Protein AF-A0AAJ0AWH4-F1 (afdb_monomer)

Solvent-accessible surface area (backbone atoms only — not comparable to full-atom values): 20698 Å² total; per-residue (Å²): 76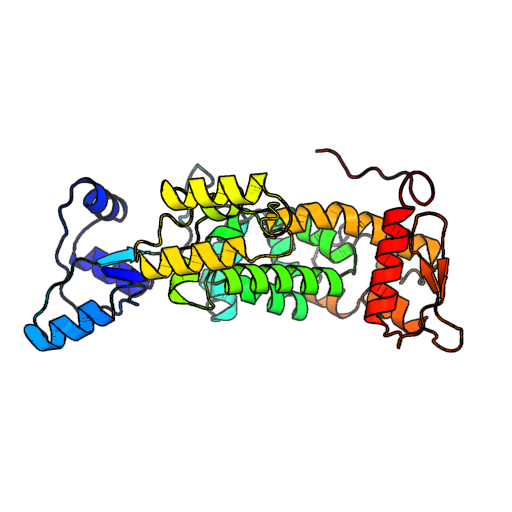,38,23,44,36,53,51,68,51,48,48,53,49,28,62,73,64,71,45,53,75,67,58,58,57,45,28,75,78,71,72,55,79,84,86,80,87,78,97,65,76,60,50,65,54,43,56,61,70,56,54,54,53,39,38,74,74,52,43,96,75,68,84,76,69,62,52,76,48,77,66,80,76,63,72,78,83,86,62,96,54,87,87,62,46,64,16,50,37,50,48,50,18,50,56,25,45,78,69,70,37,52,71,54,13,50,54,29,43,65,76,44,54,77,70,38,39,54,23,50,51,37,47,71,43,36,60,72,51,38,55,33,53,54,68,45,62,58,35,53,20,44,30,67,38,38,64,52,78,49,44,58,60,58,58,71,50,26,49,58,71,60,52,32,51,50,40,46,48,34,41,52,53,55,36,49,30,50,68,68,42,71,64,51,31,62,44,37,42,46,66,35,43,66,74,43,41,78,35,29,31,54,78,32,71,67,45,36,50,51,51,53,51,32,51,71,74,42,68,39,50,65,68,58,78,52,66,67,61,46,53,49,32,53,53,38,49,51,64,34,74,50,64,36,66,41,51,41,54,49,57,61,50,45,56,56,50,46,52,24,41,51,38,47,49,66,73,67,62,54,70,81,48,85,70,72,80,49,71,92,79,79,80,66,97,64,77,70,59,55,28,69,63,49,78,74,54,77,39,52,63,55,57,51,53,76,68,64,77,78,91,58,87,50,68,41,75,80,51,93,85,44,71,45,79,52,91,71,86,87,45,70,70,59,55,53,51,48,53,42,52,54,34,62,64,43,31,71,78,79,62,32,88,72,68,78,82,77,129

Mean predicted aligned error: 11.71 Å

InterPro domains:
  IPR022198 Protein of unknown function DUF3723 [PF12520] (22-358)

Radius of gyration: 24.42 Å; Cα contacts (8 Å, |Δi|>4): 400; chains: 1; bounding box: 67×51×71 Å

Sequence (359 aa):
IRGIIDGPNYQSIRDHLNLSTDQLKQTLFQLEYPQAYGQYTVHCTDGRHRVEAAKHLYGNQATWTVRLHFFPHEPKEHATETLYSDGEICRNAIIHFTQRRYTLSRGWERVLSNSKQKCLAALLGHTEIMDAVSLLLPFAGLWPGLQLGNWLKHLATRCDELIIMYWHHIHKIWNTILGGREDLKQLLDVTTVRKLQCRAPGASKADRTEIKRSMLDGSLFRHVTSPSDREMIRRNVLEVTTIIPSIESFHNNMIYISIGAKILKTHLSLGKTQLDTEPPYKNNKNPLFFADVNIRRGTLFKDCLACFNNHQRPIFQVTETEFQPYEGRVSPPLAYLELFVAALRNFYPTLSSDSPLRD

Structure (mmCIF, N/CA/C/O backbone):
data_AF-A0AAJ0AWH4-F1
#
_entry.id   AF-A0AAJ0AWH4-F1
#
loop_
_atom_site.group_PDB
_atom_site.id
_atom_site.type_symbol
_atom_site.label_atom_id
_atom_site.label_alt_id
_atom_site.label_comp_id
_atom_site.label_asym_id
_atom_site.label_entity_id
_atom_site.label_seq_id
_atom_site.pdbx_PDB_ins_code
_atom_site.Cartn_x
_atom_site.Cartn_y
_atom_site.Cartn_z
_atom_site.occupancy
_ato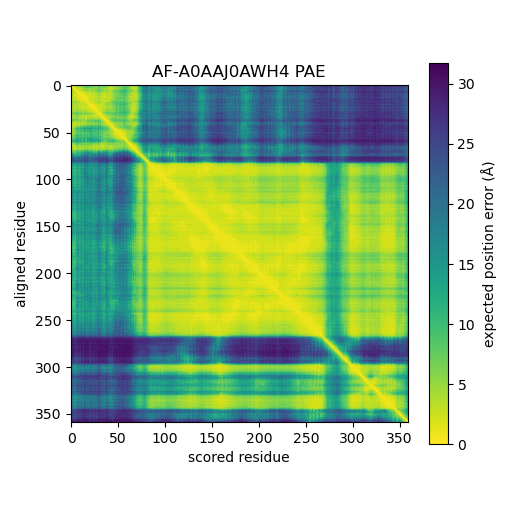m_site.B_iso_or_equiv
_atom_site.auth_seq_id
_atom_site.auth_comp_id
_atom_site.auth_asym_id
_atom_site.auth_atom_id
_atom_site.pdbx_PDB_model_num
ATOM 1 N N . ILE A 1 1 ? -22.825 0.427 20.210 1.00 66.88 1 ILE A N 1
ATOM 2 C CA . ILE A 1 1 ? -22.629 0.709 18.763 1.00 66.88 1 ILE A CA 1
ATOM 3 C C . ILE A 1 1 ? -21.234 1.286 18.583 1.00 66.88 1 ILE A C 1
ATOM 5 O O . ILE A 1 1 ? -20.709 1.864 19.529 1.00 66.88 1 ILE A O 1
ATOM 9 N N . ARG A 1 2 ? -20.585 1.104 17.437 1.00 65.12 2 ARG A N 1
ATOM 10 C CA . ARG A 1 2 ? -19.325 1.794 17.134 1.00 65.12 2 ARG A CA 1
ATOM 11 C C . ARG A 1 2 ? -19.567 2.992 16.243 1.00 65.12 2 ARG A C 1
ATOM 13 O O . ARG A 1 2 ? -20.358 2.918 15.307 1.00 65.12 2 ARG A O 1
ATOM 20 N N . GLY A 1 3 ? -18.879 4.078 16.559 1.00 69.81 3 GLY A N 1
ATOM 21 C CA . GLY A 1 3 ? -19.026 5.353 15.889 1.00 69.81 3 GLY A CA 1
ATOM 22 C C . GLY A 1 3 ? -17.674 5.937 15.525 1.00 69.81 3 GLY A C 1
ATOM 23 O O . GLY A 1 3 ? -16.809 6.072 16.390 1.00 69.81 3 GLY A O 1
ATOM 24 N N . ILE A 1 4 ? -17.491 6.288 14.257 1.00 68.00 4 ILE A N 1
ATOM 25 C CA . ILE A 1 4 ? -16.400 7.176 13.854 1.00 68.00 4 ILE A CA 1
ATOM 26 C C . ILE A 1 4 ? -16.907 8.605 14.007 1.00 68.00 4 ILE A C 1
ATOM 28 O O . ILE A 1 4 ? -18.013 8.926 13.567 1.00 68.00 4 ILE A O 1
ATOM 32 N N . ILE A 1 5 ? -16.096 9.436 14.650 1.00 73.50 5 ILE A N 1
ATOM 33 C CA . ILE A 1 5 ? -16.400 10.838 14.905 1.00 73.50 5 ILE A CA 1
ATOM 34 C C . ILE A 1 5 ? -15.282 11.709 14.340 1.00 73.50 5 ILE A C 1
ATOM 36 O O . ILE A 1 5 ? -14.106 11.338 14.387 1.00 73.50 5 ILE A O 1
ATOM 40 N N . ASP A 1 6 ? -15.656 12.845 13.763 1.00 64.38 6 ASP A N 1
ATOM 41 C CA . ASP A 1 6 ? -14.692 13.824 13.279 1.00 64.38 6 ASP A CA 1
ATOM 42 C C . ASP A 1 6 ? -14.089 14.650 14.431 1.00 64.38 6 ASP A C 1
ATOM 44 O O . ASP A 1 6 ? -14.412 14.485 15.610 1.00 64.38 6 ASP A O 1
ATOM 48 N N . GLY A 1 7 ? -13.153 15.524 14.075 1.00 63.81 7 GLY A N 1
ATOM 49 C CA . GLY A 1 7 ? -12.400 16.346 15.013 1.00 63.81 7 GLY A CA 1
ATOM 50 C C . GLY A 1 7 ? -13.251 17.294 15.834 1.00 63.81 7 GLY A C 1
ATOM 51 O O . GLY A 1 7 ? -13.196 17.248 17.064 1.00 63.81 7 GLY A O 1
ATOM 52 N N . PRO A 1 8 ? -14.035 18.145 15.150 1.00 68.12 8 PRO A N 1
ATOM 53 C CA . PRO A 1 8 ? -14.920 19.099 15.795 1.00 68.12 8 PRO A CA 1
ATOM 54 C C . PRO A 1 8 ? -15.940 18.421 16.710 1.00 68.12 8 PRO A C 1
ATOM 56 O O . PRO A 1 8 ? -16.042 18.813 17.869 1.00 68.12 8 PRO A O 1
ATOM 59 N N . ASN A 1 9 ? -16.627 17.361 16.256 1.00 70.38 9 ASN A N 1
ATOM 60 C CA . ASN A 1 9 ? -17.607 16.676 17.100 1.00 70.38 9 ASN A CA 1
ATOM 61 C C . ASN A 1 9 ? -16.933 16.002 18.305 1.00 70.38 9 ASN A C 1
ATOM 63 O O . ASN A 1 9 ? -17.486 16.037 19.400 1.00 70.38 9 ASN A O 1
ATOM 67 N N . TYR A 1 10 ? -15.732 15.430 18.153 1.00 77.44 10 TYR A N 1
ATOM 68 C CA . TYR A 1 10 ? -14.994 14.880 19.295 1.00 77.44 10 TYR A CA 1
ATOM 69 C C . TYR A 1 10 ? -14.618 15.951 20.319 1.00 77.44 10 TYR A C 1
ATOM 71 O O . TYR A 1 10 ? -14.762 15.716 21.518 1.00 77.44 10 TYR A O 1
ATOM 79 N N . GLN A 1 11 ? -14.163 17.121 19.863 1.00 71.75 11 GLN A N 1
ATOM 80 C CA . GLN A 1 11 ? -13.830 18.221 20.761 1.00 71.75 11 GLN A CA 1
ATOM 81 C C . GLN A 1 11 ? -15.081 18.732 21.483 1.00 71.75 11 GLN A C 1
ATOM 83 O O . GLN A 1 11 ? -15.069 18.832 22.703 1.00 71.75 11 GLN A O 1
ATOM 88 N N . SER A 1 12 ? -16.200 18.906 20.775 1.00 79.62 12 SER A N 1
ATOM 89 C CA . SER A 1 12 ? -17.475 19.288 21.392 1.00 79.62 12 SER A CA 1
ATOM 90 C C . SER A 1 12 ? -18.002 18.252 22.391 1.00 79.62 12 SER A C 1
ATOM 92 O O . SER A 1 12 ? -18.579 18.635 23.406 1.00 79.62 12 SER A O 1
ATOM 94 N N . ILE A 1 13 ? -17.799 16.950 22.149 1.00 83.44 13 ILE A N 1
ATOM 95 C CA . ILE A 1 13 ? -18.119 15.904 23.136 1.00 83.44 13 ILE A CA 1
ATOM 96 C C . ILE A 1 13 ? -17.205 16.019 24.356 1.00 83.44 13 ILE A C 1
ATOM 98 O O . ILE A 1 13 ? -17.682 15.914 25.482 1.00 83.44 13 ILE A O 1
ATOM 102 N N . ARG A 1 14 ? -15.902 16.241 24.160 1.00 84.81 14 ARG A N 1
ATOM 103 C CA . ARG A 1 14 ? -14.951 16.408 25.267 1.00 84.81 14 ARG A CA 1
ATOM 104 C C . ARG A 1 14 ? -15.270 17.610 26.136 1.00 84.81 14 ARG A C 1
ATOM 106 O O . ARG A 1 14 ? -15.248 17.475 27.356 1.00 84.81 14 ARG A O 1
ATOM 113 N N . ASP A 1 15 ? -15.572 18.738 25.508 1.00 83.38 15 ASP A N 1
ATOM 114 C CA . ASP A 1 15 ? -15.903 19.982 26.196 1.00 83.38 15 ASP A CA 1
ATOM 115 C C . ASP A 1 15 ? -17.224 19.830 26.961 1.00 83.38 15 ASP A C 1
ATOM 117 O O . ASP A 1 15 ? -17.315 20.223 28.120 1.00 83.38 15 ASP A O 1
ATOM 121 N N . HIS A 1 16 ? -18.222 19.169 26.362 1.00 85.44 16 HIS A N 1
ATOM 122 C CA . HIS A 1 16 ? -19.498 18.881 27.020 1.00 85.44 16 HIS A CA 1
ATOM 123 C C . HIS A 1 16 ? -19.352 17.933 28.217 1.00 85.44 16 HIS A C 1
ATOM 125 O O . HIS A 1 16 ? -19.947 18.159 29.266 1.00 85.44 16 HIS A O 1
ATOM 131 N N . LEU A 1 17 ? -18.559 16.869 28.067 1.00 86.06 17 LEU A N 1
ATOM 132 C CA . LEU A 1 17 ? -18.326 15.895 29.133 1.00 86.06 17 LEU A CA 1
ATOM 133 C C . LEU A 1 17 ? -17.331 16.393 30.189 1.00 86.06 17 LEU A C 1
ATOM 135 O O . LEU A 1 17 ? -17.207 15.769 31.238 1.00 86.06 17 LEU A O 1
ATOM 139 N N . ASN A 1 18 ? -16.616 17.487 29.913 1.00 87.00 18 ASN A N 1
ATOM 140 C CA . ASN A 1 18 ? -15.502 17.986 30.713 1.00 87.00 18 ASN A CA 1
ATOM 141 C C . ASN A 1 18 ? -14.442 16.898 31.004 1.00 87.00 18 ASN A C 1
ATOM 143 O O . ASN A 1 18 ? -13.914 16.794 32.112 1.00 87.00 18 ASN A O 1
ATOM 147 N N . LEU A 1 19 ? -14.152 16.054 30.003 1.00 85.19 19 LEU A N 1
ATOM 148 C CA . LEU A 1 19 ? -13.206 14.940 30.117 1.00 85.19 19 LEU A CA 1
ATOM 149 C C . LEU A 1 19 ? -12.001 15.108 29.185 1.00 85.19 19 LEU A C 1
ATOM 151 O O .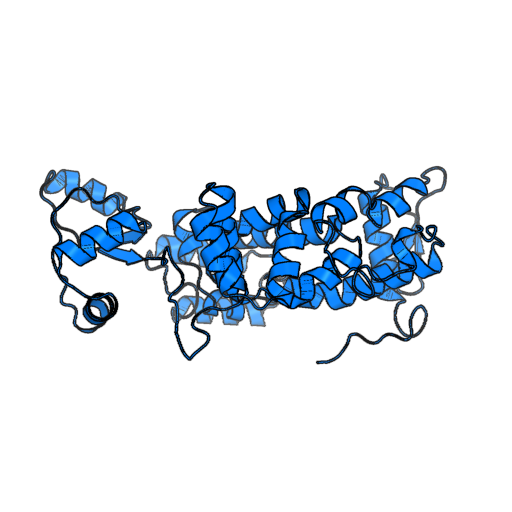 LEU A 1 19 ? -12.093 15.487 28.008 1.00 85.19 19 LEU A O 1
ATOM 155 N N . SER A 1 20 ? -10.828 14.740 29.697 1.00 81.19 20 SER A N 1
ATOM 156 C CA . SER A 1 20 ? -9.630 14.594 28.880 1.00 81.19 20 SER A CA 1
ATOM 157 C C . SER A 1 20 ? -9.728 13.370 27.956 1.00 81.19 20 SER A C 1
ATOM 159 O O . SER A 1 20 ? -10.518 12.452 28.177 1.00 81.19 20 SER A O 1
ATOM 161 N N . THR A 1 21 ? -8.900 13.327 26.906 1.00 73.62 21 THR A N 1
ATOM 162 C CA . THR A 1 21 ? -8.839 12.149 26.014 1.00 73.62 21 THR A CA 1
ATOM 163 C C . THR A 1 21 ? -8.460 10.881 26.782 1.00 73.62 21 THR A C 1
ATOM 165 O O . THR A 1 21 ? -8.967 9.802 26.483 1.00 73.62 21 THR A O 1
ATOM 168 N N . ASP A 1 22 ? -7.577 10.995 27.772 1.00 72.44 22 ASP A N 1
ATOM 169 C CA . ASP A 1 22 ? -7.113 9.838 28.533 1.00 72.44 22 ASP A CA 1
ATOM 170 C C . ASP A 1 22 ? -8.162 9.378 29.550 1.00 72.44 22 ASP A C 1
ATOM 172 O O . ASP A 1 22 ? -8.371 8.176 29.693 1.00 72.44 22 ASP A O 1
ATOM 176 N N . GLN A 1 23 ? -8.924 10.304 30.140 1.00 77.88 23 GLN A N 1
ATOM 177 C CA . GLN A 1 23 ? -10.099 9.967 30.951 1.00 77.88 23 GLN A CA 1
ATOM 178 C C . GLN A 1 23 ? -11.188 9.287 30.110 1.00 77.88 23 GLN A C 1
ATOM 180 O O . GLN A 1 23 ? -11.720 8.257 30.513 1.00 77.88 23 GLN A O 1
ATOM 185 N N . LEU A 1 24 ? -11.456 9.773 28.892 1.00 80.38 24 LEU A N 1
ATOM 186 C CA . LEU A 1 24 ? -12.367 9.089 27.968 1.00 80.38 24 LEU A CA 1
ATOM 187 C C . LEU A 1 24 ? -11.881 7.682 27.609 1.00 80.38 24 LEU A C 1
ATOM 189 O O . LEU A 1 24 ? -12.692 6.768 27.511 1.00 80.38 24 LEU A O 1
ATOM 193 N N . LYS A 1 25 ? -10.573 7.455 27.449 1.00 77.44 25 LYS A N 1
ATOM 194 C CA . LYS A 1 25 ? -10.042 6.095 27.249 1.00 77.44 25 LYS A CA 1
ATOM 195 C C . LYS A 1 25 ? -10.208 5.222 28.493 1.00 77.44 25 LYS A C 1
ATOM 197 O O . LYS A 1 25 ? -10.472 4.032 28.341 1.00 77.44 25 LYS A O 1
ATOM 202 N N . GLN A 1 26 ? -10.080 5.786 29.695 1.00 78.56 26 GLN A N 1
ATOM 203 C CA . GLN A 1 26 ? -10.260 5.058 30.957 1.00 78.56 26 GLN A CA 1
ATOM 204 C C . GLN A 1 26 ? -11.682 4.506 31.127 1.00 78.56 26 GLN A C 1
ATOM 206 O O . GLN A 1 26 ? -11.827 3.393 31.634 1.00 78.56 26 GLN A O 1
ATOM 211 N N . THR A 1 27 ? -12.701 5.181 30.578 1.00 82.31 27 THR A N 1
ATOM 212 C CA . THR A 1 27 ? -14.093 4.676 30.556 1.00 82.31 27 THR A CA 1
ATOM 213 C C . THR A 1 27 ? -14.224 3.282 29.930 1.00 82.31 27 THR A C 1
ATOM 215 O O . THR A 1 27 ? -15.080 2.490 30.320 1.00 82.31 27 THR A O 1
ATOM 218 N N . LEU A 1 28 ? -13.337 2.923 28.990 1.00 76.56 28 LEU A N 1
ATOM 219 C CA . LEU A 1 28 ? -13.334 1.600 28.359 1.00 76.56 28 LEU A CA 1
ATOM 220 C C . LEU A 1 28 ? -12.966 0.480 29.334 1.00 76.56 28 LEU A C 1
ATOM 222 O O . LEU A 1 28 ? -13.394 -0.654 29.127 1.00 76.56 28 LEU A O 1
ATOM 226 N N . PHE A 1 29 ? -12.159 0.792 30.348 1.00 77.19 29 PHE A N 1
ATOM 227 C CA . PHE A 1 29 ? -11.684 -0.157 31.352 1.00 77.19 29 PHE A CA 1
ATOM 228 C C . PHE A 1 29 ? -12.568 -0.149 32.598 1.00 77.19 29 PHE A C 1
ATOM 230 O O . PHE A 1 29 ? -12.806 -1.201 33.178 1.00 77.19 29 PHE A O 1
ATOM 237 N N . GLN A 1 30 ? -13.073 1.027 32.978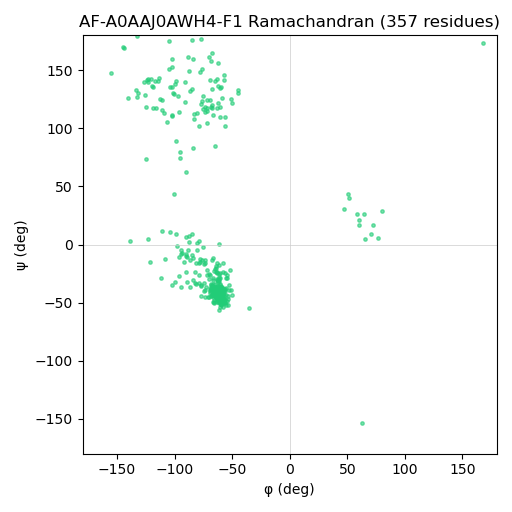 1.00 80.19 30 GLN A N 1
ATOM 238 C CA . GLN A 1 30 ? -13.940 1.211 34.145 1.00 80.19 30 GLN A CA 1
ATOM 239 C C . GLN A 1 30 ? -15.395 0.799 33.883 1.00 80.19 30 GLN A C 1
ATOM 241 O O . GLN A 1 30 ? -16.142 0.600 34.830 1.00 80.19 30 GLN A O 1
ATOM 246 N N . LEU A 1 31 ? -15.791 0.642 32.611 1.00 75.94 31 LEU A N 1
ATOM 247 C CA . LEU A 1 31 ? -17.165 0.334 32.184 1.00 75.94 31 LEU A CA 1
ATOM 248 C C . LEU A 1 31 ? -18.205 1.393 32.605 1.00 75.94 31 LEU A C 1
ATOM 250 O O . LEU A 1 31 ? -19.406 1.142 32.537 1.00 75.94 31 LEU A O 1
ATOM 254 N N . GLU A 1 32 ? -17.754 2.592 32.972 1.00 80.19 32 GLU A N 1
ATOM 255 C CA . GLU A 1 32 ? -18.596 3.755 33.246 1.00 80.19 32 GLU A CA 1
ATOM 256 C C . GLU A 1 32 ? -18.673 4.638 32.001 1.00 80.19 32 GLU A C 1
ATOM 258 O O . GLU A 1 32 ? -17.669 5.196 31.561 1.00 80.19 32 GLU A O 1
ATOM 263 N N . TYR A 1 33 ? -19.861 4.754 31.403 1.00 83.69 33 TYR A N 1
ATOM 264 C CA . TYR A 1 33 ? -20.045 5.454 30.131 1.00 83.69 33 TYR A CA 1
ATOM 265 C C . TYR A 1 33 ? -20.744 6.802 30.336 1.00 83.69 33 TYR A C 1
ATOM 267 O O . TYR A 1 33 ? -21.958 6.822 30.559 1.00 83.69 33 TYR A O 1
ATOM 275 N N . PRO A 1 34 ? -20.018 7.930 30.239 1.00 83.31 34 PRO A N 1
ATOM 276 C CA . PRO A 1 34 ? -20.612 9.249 30.394 1.00 83.31 34 PRO A CA 1
ATOM 277 C C . PRO A 1 34 ? -21.607 9.532 29.263 1.00 83.31 34 PRO A C 1
ATOM 279 O O . PRO A 1 34 ? -21.377 9.184 28.101 1.00 83.31 34 PRO A O 1
ATOM 282 N N . GLN A 1 35 ? -22.726 10.165 29.607 1.00 84.38 35 GLN A N 1
ATOM 283 C CA . GLN A 1 35 ? -23.766 10.530 28.650 1.00 84.38 35 GLN A CA 1
ATOM 284 C C . GLN A 1 35 ? -23.505 11.932 28.106 1.00 84.38 35 GLN A C 1
ATOM 286 O O . GLN A 1 35 ? -23.416 12.886 28.872 1.00 84.38 35 GLN A O 1
ATOM 291 N N . ALA A 1 36 ? -23.389 12.046 26.784 1.00 79.19 36 ALA A N 1
ATOM 292 C CA . ALA A 1 36 ? -23.283 13.325 26.094 1.00 79.19 36 ALA A CA 1
ATOM 293 C C . ALA A 1 36 ? -24.613 13.672 25.419 1.00 79.19 36 ALA A C 1
ATOM 295 O O . ALA A 1 36 ? -25.212 12.822 24.755 1.00 79.19 36 ALA A O 1
ATOM 296 N N . TYR A 1 37 ? -25.044 14.926 25.550 1.00 75.56 37 TYR A N 1
ATOM 297 C CA . TYR A 1 37 ? -26.300 15.427 24.999 1.00 75.56 37 TYR A CA 1
ATOM 298 C C . TYR A 1 37 ? -26.025 16.546 23.989 1.00 75.56 37 TYR A C 1
ATOM 300 O O . TYR A 1 37 ? -25.481 17.590 24.338 1.00 75.56 37 TYR A O 1
ATOM 308 N N . GLY A 1 38 ? -26.397 16.331 22.724 1.00 72.31 38 GLY A N 1
ATOM 309 C CA . GLY A 1 38 ? -26.181 17.299 21.645 1.00 72.31 38 GLY A CA 1
ATOM 310 C C . GLY A 1 38 ? -26.418 16.716 20.250 1.00 72.31 38 GLY A C 1
ATOM 311 O O . GLY A 1 38 ? -26.638 15.514 20.092 1.00 72.31 38 GLY A O 1
ATOM 312 N N . GLN A 1 39 ? -26.371 17.571 19.222 1.00 71.56 39 GLN A N 1
ATOM 313 C CA . GLN A 1 39 ? -26.373 17.139 17.821 1.00 71.56 39 GLN A CA 1
ATOM 314 C C . GLN A 1 39 ? -24.950 16.779 17.385 1.00 71.56 39 GLN A C 1
ATOM 316 O O . GLN A 1 39 ? -24.246 17.587 16.787 1.00 71.56 39 GLN A O 1
ATOM 321 N N . TYR A 1 40 ? -24.529 15.554 17.692 1.00 75.25 40 TYR A N 1
ATOM 322 C CA . TYR A 1 40 ? -23.251 15.016 17.232 1.00 75.25 40 TYR A CA 1
ATOM 323 C C . TYR A 1 40 ? -23.472 14.091 16.042 1.00 75.25 40 TYR A C 1
ATOM 325 O O . TYR A 1 40 ? -24.280 13.161 16.106 1.00 75.25 40 TYR A O 1
ATOM 333 N N . THR A 1 41 ? -22.724 14.306 14.960 1.00 69.12 41 THR A N 1
ATOM 334 C CA . THR A 1 41 ? -22.736 13.356 13.843 1.00 69.12 41 THR A CA 1
ATOM 335 C C . THR A 1 41 ? -21.768 12.223 14.146 1.00 69.12 41 THR A C 1
ATOM 337 O O . THR A 1 41 ? -20.555 12.409 14.196 1.00 69.12 41 THR A O 1
ATOM 340 N N . VAL A 1 42 ? -22.319 11.030 14.355 1.00 69.81 42 VAL A N 1
ATOM 341 C CA . VAL A 1 42 ? -21.551 9.812 14.602 1.00 69.81 42 VAL A CA 1
ATOM 342 C C . VAL A 1 42 ? -21.802 8.840 13.459 1.00 69.81 42 VAL A C 1
ATOM 344 O O . VAL A 1 42 ? -22.919 8.359 13.265 1.00 69.81 42 VAL A O 1
ATOM 347 N N . HIS A 1 43 ? -20.756 8.502 12.711 1.00 66.44 43 HIS A N 1
ATOM 348 C CA . HIS A 1 43 ? -20.860 7.519 11.641 1.00 66.44 43 HIS A CA 1
ATOM 349 C C . HIS A 1 43 ? -20.845 6.109 12.231 1.00 66.44 43 HIS A C 1
ATOM 351 O O . HIS A 1 43 ? -19.790 5.591 12.602 1.00 66.44 43 HIS A O 1
ATOM 357 N N . CYS A 1 44 ? -22.022 5.483 12.328 1.00 66.81 44 CYS A N 1
ATOM 358 C CA . CYS A 1 44 ? -22.144 4.122 12.841 1.00 66.81 44 CYS A CA 1
ATOM 359 C C . CYS A 1 44 ? -21.489 3.113 11.887 1.00 66.81 44 CYS A C 1
ATOM 361 O O . CYS A 1 44 ? -21.940 2.954 10.741 1.00 66.81 44 CYS A O 1
ATOM 363 N N . THR A 1 45 ? -20.454 2.427 12.379 1.00 61.31 45 THR A N 1
ATOM 364 C CA . THR A 1 45 ? -19.725 1.379 11.646 1.00 61.31 45 THR A CA 1
ATOM 365 C C . THR A 1 45 ? -20.283 -0.019 11.884 1.00 61.31 45 THR A C 1
ATOM 367 O O . THR A 1 45 ? -20.011 -0.935 11.123 1.00 61.31 45 THR A O 1
ATOM 370 N N . ASP A 1 46 ? -21.110 -0.200 12.911 1.00 56.31 46 ASP A N 1
ATOM 371 C CA . ASP A 1 46 ? -21.889 -1.415 13.119 1.00 56.31 46 ASP A CA 1
ATOM 372 C C . ASP A 1 46 ? -23.257 -1.090 13.731 1.00 56.31 46 ASP A C 1
ATOM 374 O O . ASP A 1 46 ? -23.543 0.044 14.118 1.00 56.31 46 ASP A O 1
ATOM 378 N N . GLY A 1 47 ? -24.146 -2.083 13.777 1.00 60.22 47 GLY A N 1
ATOM 379 C CA . GLY A 1 47 ? -25.375 -1.983 14.559 1.00 60.22 47 GLY A CA 1
ATOM 380 C C . GLY A 1 47 ? -26.447 -1.040 14.007 1.00 60.22 47 GLY A C 1
ATOM 381 O O . GLY A 1 47 ? -27.374 -0.734 14.748 1.00 60.22 47 GLY A O 1
ATOM 382 N N . ARG A 1 48 ? -26.396 -0.625 12.730 1.00 64.44 48 ARG A N 1
ATOM 383 C CA . ARG A 1 48 ? -27.453 0.210 12.113 1.00 64.44 48 ARG A CA 1
ATOM 384 C C . ARG A 1 48 ? -28.834 -0.429 12.223 1.00 64.44 48 ARG A C 1
ATOM 386 O O . ARG A 1 48 ? -29.765 0.223 12.657 1.00 64.44 48 ARG A O 1
ATOM 393 N N . HIS A 1 49 ? -28.936 -1.730 11.968 1.00 62.62 49 HIS A N 1
ATOM 394 C CA . HIS A 1 49 ? -30.172 -2.500 12.160 1.00 62.62 49 HIS A CA 1
ATOM 395 C C . HIS A 1 49 ? -30.655 -2.504 13.622 1.00 62.62 49 HIS A C 1
ATOM 397 O O . HIS A 1 49 ? -31.855 -2.527 13.862 1.00 62.62 49 HIS A O 1
ATOM 403 N N . ARG A 1 50 ? -29.744 -2.436 14.607 1.00 67.19 50 ARG A N 1
ATOM 404 C CA . ARG A 1 50 ? -30.115 -2.307 16.028 1.00 67.19 50 ARG A CA 1
ATOM 405 C C . ARG A 1 50 ? -30.621 -0.901 16.340 1.00 67.19 50 ARG A C 1
ATOM 407 O O . ARG A 1 50 ? -31.594 -0.778 17.070 1.00 67.19 50 ARG A O 1
ATOM 414 N N . VAL A 1 51 ? -29.997 0.126 15.758 1.00 68.62 51 VAL A N 1
ATOM 415 C CA . VAL A 1 51 ? -30.461 1.519 15.843 1.00 68.62 51 VAL A CA 1
ATOM 416 C C . VAL A 1 51 ? -31.847 1.662 15.215 1.00 68.62 51 VAL A C 1
ATOM 418 O O . VAL A 1 51 ? -32.732 2.226 15.845 1.00 68.62 51 VAL A O 1
ATOM 421 N N . GLU A 1 52 ? -32.058 1.118 14.016 1.00 69.19 52 GLU A N 1
ATOM 422 C CA . GLU A 1 52 ? -33.341 1.143 13.300 1.00 69.19 52 GLU A CA 1
ATOM 423 C C . GLU A 1 52 ? -34.440 0.420 14.094 1.00 69.19 52 GLU A C 1
ATOM 425 O O . GLU A 1 52 ? -35.504 0.980 14.344 1.00 69.19 52 GLU A O 1
ATOM 430 N N . ALA A 1 53 ? -34.163 -0.800 14.569 1.00 67.25 53 ALA A N 1
ATOM 431 C CA . ALA A 1 53 ? -35.123 -1.593 15.338 1.00 67.25 53 ALA A CA 1
ATOM 432 C C . ALA A 1 53 ? -35.525 -0.913 16.655 1.00 67.25 53 ALA A C 1
ATOM 434 O O . ALA A 1 53 ? -36.685 -0.942 17.056 1.00 67.25 53 ALA A O 1
ATOM 435 N N . ALA A 1 54 ? -34.583 -0.264 17.329 1.00 67.31 54 ALA A N 1
ATOM 436 C CA . ALA A 1 54 ? -34.875 0.436 18.570 1.00 67.31 54 ALA A CA 1
ATOM 437 C C . ALA A 1 54 ? -35.467 1.835 18.360 1.00 67.31 54 ALA A C 1
ATOM 439 O O . ALA A 1 54 ? -36.219 2.276 19.221 1.00 67.31 54 ALA A O 1
ATOM 440 N N . LYS A 1 55 ? -35.243 2.498 17.216 1.00 73.44 55 LYS A N 1
ATOM 441 C CA . LYS A 1 55 ? -36.066 3.654 16.814 1.00 73.44 55 LYS A CA 1
ATOM 442 C C . LYS A 1 55 ? -37.534 3.256 16.663 1.00 73.44 55 LYS A C 1
ATOM 444 O O . LYS A 1 55 ? -38.407 4.004 17.085 1.00 73.44 55 LYS A O 1
ATOM 449 N N . HIS A 1 56 ? -37.799 2.067 16.119 1.00 74.88 56 HIS A N 1
ATOM 450 C CA . HIS A 1 56 ? -39.155 1.521 16.041 1.00 74.88 56 HIS A CA 1
ATOM 451 C C . HIS A 1 56 ? -39.764 1.204 17.418 1.00 74.88 56 HIS A C 1
ATOM 453 O O . HIS A 1 56 ? -40.959 1.406 17.598 1.00 74.88 56 HIS A O 1
ATOM 459 N N . LEU A 1 57 ? -38.967 0.725 18.382 1.00 72.06 57 LEU A N 1
ATOM 460 C CA . LEU A 1 57 ? -39.453 0.314 19.710 1.00 72.06 57 LEU A CA 1
ATOM 461 C C . LEU A 1 57 ? -39.539 1.453 20.739 1.00 72.06 57 LEU A C 1
ATOM 463 O O . LEU A 1 57 ? -40.448 1.460 21.562 1.00 72.06 57 LEU A O 1
ATOM 467 N N . TYR A 1 58 ? -38.597 2.397 20.715 1.00 72.31 58 TYR A N 1
ATOM 468 C CA . TYR A 1 58 ? -38.410 3.419 21.757 1.00 72.31 58 TYR A CA 1
ATOM 469 C C . TYR A 1 58 ? -38.483 4.860 21.217 1.00 72.31 58 TYR A C 1
ATOM 471 O O . TYR A 1 58 ? -38.237 5.819 21.951 1.00 72.31 58 TYR A O 1
ATOM 479 N N . GLY A 1 59 ? -38.802 5.038 19.930 1.00 70.69 59 GLY A N 1
ATOM 480 C CA . GLY A 1 59 ? -38.842 6.349 19.282 1.00 70.69 59 GLY A CA 1
ATOM 481 C C . GLY A 1 59 ? -37.480 7.057 19.262 1.00 70.69 59 GLY A C 1
ATOM 482 O O . GLY A 1 59 ? -36.419 6.433 19.302 1.00 70.69 59 GLY A O 1
ATOM 483 N N . ASN A 1 60 ? -37.497 8.393 19.216 1.00 69.12 60 ASN A N 1
ATOM 484 C CA . ASN A 1 60 ? -36.282 9.223 19.163 1.00 69.12 60 ASN A CA 1
ATOM 485 C C . ASN A 1 60 ? -35.575 9.405 20.523 1.00 69.12 60 ASN A C 1
ATOM 487 O O . ASN A 1 60 ? -34.592 10.138 20.592 1.00 69.12 60 ASN A O 1
ATOM 491 N N . GLN A 1 61 ? -36.049 8.767 21.599 1.00 67.88 61 GLN A N 1
ATOM 492 C CA . GLN A 1 61 ? -35.508 8.941 22.957 1.00 67.88 61 GLN A CA 1
ATOM 493 C C . GLN A 1 61 ? -34.528 7.834 23.392 1.00 67.88 61 GLN A C 1
ATOM 495 O O . GLN A 1 61 ? -34.120 7.780 24.550 1.00 67.88 61 GLN A O 1
ATOM 500 N N . ALA A 1 62 ? -34.112 6.954 22.478 1.00 68.94 62 ALA A N 1
ATOM 501 C CA . ALA A 1 62 ? -33.189 5.869 22.795 1.00 68.94 62 ALA A CA 1
ATOM 502 C C . ALA A 1 62 ? -31.753 6.371 23.044 1.00 68.94 62 ALA A C 1
ATOM 504 O O . ALA A 1 62 ? -31.133 6.990 22.176 1.00 68.94 62 ALA A O 1
ATOM 505 N N . THR A 1 63 ? -31.195 6.043 24.211 1.00 73.12 63 THR A N 1
ATOM 506 C CA . THR A 1 63 ? -29.790 6.300 24.561 1.00 73.12 63 THR A CA 1
ATOM 507 C C . THR A 1 63 ? -28.915 5.110 24.177 1.00 73.12 63 THR A C 1
ATOM 509 O O . THR A 1 63 ? -29.292 3.956 24.379 1.00 73.12 63 THR A O 1
ATOM 512 N N . TRP A 1 64 ? -27.719 5.376 23.645 1.00 73.38 64 TRP A N 1
ATOM 513 C CA . TRP A 1 64 ? -26.819 4.326 23.169 1.00 73.38 64 TRP A CA 1
ATOM 514 C C . TRP A 1 64 ? -25.394 4.522 23.645 1.00 73.38 64 TRP A C 1
ATOM 516 O O . TRP A 1 64 ? -24.799 5.578 23.444 1.00 73.38 64 TRP A O 1
ATOM 526 N N . THR A 1 65 ? -24.791 3.449 24.150 1.00 74.44 65 THR A N 1
ATOM 527 C CA . THR A 1 65 ? -23.345 3.412 24.352 1.00 74.44 65 THR A CA 1
ATOM 528 C C . THR A 1 65 ? -22.649 3.319 22.998 1.00 74.44 65 THR A C 1
ATOM 530 O O . THR A 1 65 ? -22.809 2.337 22.254 1.00 74.44 65 THR A O 1
ATOM 533 N N . VAL A 1 66 ? -21.858 4.342 22.678 1.00 73.50 66 VAL A N 1
ATOM 534 C CA . VAL A 1 66 ? -21.062 4.404 21.454 1.00 73.50 66 VAL A CA 1
ATOM 535 C C . VAL A 1 66 ? -19.579 4.302 21.791 1.00 73.50 66 VAL A C 1
ATOM 537 O O . VAL A 1 66 ? -19.048 5.118 22.535 1.00 73.50 66 VAL A O 1
ATOM 540 N N . ARG A 1 67 ? -18.877 3.329 21.200 1.00 74.19 67 ARG A N 1
ATOM 541 C CA . ARG A 1 67 ? -17.409 3.328 21.201 1.00 74.19 67 ARG A CA 1
ATOM 542 C C . ARG A 1 67 ? -16.926 4.276 20.106 1.00 74.19 67 ARG A C 1
ATOM 544 O O . ARG A 1 67 ? -17.127 3.987 18.924 1.00 74.19 67 ARG A O 1
ATOM 551 N N . LEU A 1 68 ? -16.301 5.374 20.520 1.00 74.31 68 LEU A N 1
ATOM 552 C CA . LEU A 1 68 ? -15.777 6.403 19.629 1.00 74.31 68 LEU A CA 1
ATOM 553 C C . LEU A 1 68 ? -14.379 6.043 19.125 1.00 74.31 68 LEU A C 1
ATOM 555 O O . LEU A 1 68 ? -13.498 5.662 19.897 1.00 74.31 68 LEU A O 1
ATOM 559 N N . HIS A 1 69 ? -14.181 6.202 17.823 1.00 65.75 69 HIS A N 1
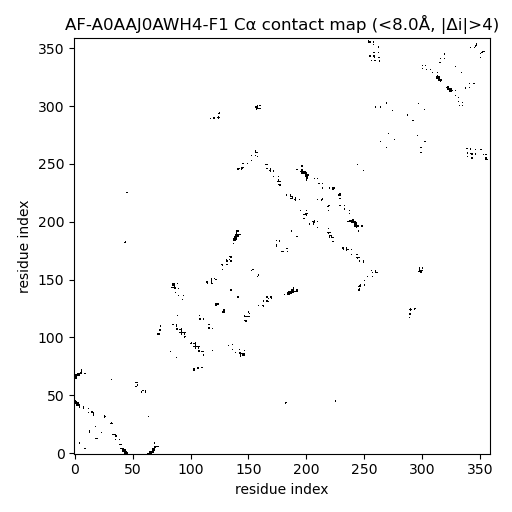ATOM 560 C CA . HIS A 1 69 ? -12.873 6.176 17.183 1.00 65.75 69 HIS A CA 1
ATOM 561 C C . HIS A 1 69 ? -12.559 7.593 16.684 1.00 65.75 69 HIS A C 1
ATOM 563 O O . HIS A 1 69 ? -13.277 8.110 15.828 1.00 65.75 69 HIS A O 1
ATOM 569 N N . PHE A 1 70 ? -11.517 8.215 17.247 1.00 65.56 70 PHE A N 1
ATOM 570 C CA . PHE A 1 70 ? -11.083 9.585 16.947 1.00 65.56 70 PHE A CA 1
ATOM 571 C C . PHE A 1 70 ? -9.652 9.595 16.407 1.00 65.56 70 PHE A C 1
ATOM 573 O O . PHE A 1 70 ? -8.767 8.951 16.975 1.00 65.56 70 PHE A O 1
ATOM 580 N N . PHE A 1 71 ? -9.429 10.380 15.353 1.00 60.03 71 PHE A N 1
ATOM 581 C CA . PHE A 1 71 ? -8.104 10.680 14.821 1.00 60.03 71 PHE A CA 1
ATOM 582 C C . PHE A 1 71 ? -7.803 12.172 15.045 1.00 60.03 71 PHE A C 1
ATOM 584 O O . PHE A 1 71 ? -8.613 13.019 14.643 1.00 60.03 71 PHE A O 1
ATOM 591 N N . PRO A 1 72 ? -6.676 12.512 15.697 1.00 58.94 72 PRO A N 1
ATOM 592 C CA . PRO A 1 72 ? -6.343 13.895 16.007 1.00 58.94 72 PRO A CA 1
ATOM 593 C C . PRO A 1 72 ? -6.240 14.730 14.730 1.00 58.94 72 PRO A C 1
ATOM 595 O O . PRO A 1 72 ? -5.667 14.293 13.738 1.00 58.94 72 PRO A O 1
ATOM 598 N N . HIS A 1 73 ? -6.836 15.922 14.758 1.00 59.38 73 HIS A N 1
ATOM 599 C CA . HIS A 1 73 ? -6.809 16.870 13.637 1.00 59.38 73 HIS A CA 1
ATOM 600 C C . HIS A 1 73 ? -5.491 17.637 13.549 1.00 59.38 73 HIS A C 1
ATOM 602 O O . HIS A 1 73 ? -5.087 18.060 12.468 1.00 59.38 73 HIS A O 1
ATOM 608 N N . GLU A 1 74 ? -4.817 17.778 14.684 1.00 61.06 74 GLU A N 1
ATOM 609 C CA . GLU A 1 74 ? -3.547 18.472 14.812 1.00 61.06 74 GLU A CA 1
ATOM 610 C C . GLU A 1 74 ? -2.504 17.520 15.399 1.00 61.06 74 GLU A C 1
ATOM 612 O O . GLU A 1 74 ? -2.833 16.692 16.263 1.00 61.06 74 GLU A O 1
ATOM 617 N N . PRO A 1 75 ? -1.246 17.603 14.942 1.00 65.75 75 PRO A N 1
ATOM 618 C CA . PRO A 1 75 ? -0.166 16.883 15.590 1.00 65.75 75 PRO A CA 1
ATOM 619 C C . PRO A 1 75 ? 0.005 17.413 17.020 1.00 65.75 75 PRO A C 1
ATOM 621 O O . PRO A 1 75 ? -0.103 18.610 17.270 1.00 65.75 75 PRO A O 1
ATOM 624 N N . LYS A 1 76 ? 0.298 16.527 17.978 1.00 63.09 76 LYS A N 1
ATOM 625 C CA . LYS A 1 76 ? 0.703 16.972 19.317 1.00 63.09 76 LYS A CA 1
ATOM 626 C C . LYS A 1 76 ? 2.112 17.553 19.215 1.00 63.09 76 LYS A C 1
ATOM 628 O O . LYS A 1 76 ? 3.071 16.796 19.071 1.00 63.09 76 LYS A O 1
ATOM 633 N N . GLU A 1 77 ? 2.235 18.873 19.264 1.00 48.78 77 GLU A N 1
ATOM 634 C CA . GLU A 1 77 ? 3.535 19.537 19.352 1.00 48.78 77 GLU A CA 1
ATOM 635 C C . GLU A 1 77 ? 4.169 19.226 20.725 1.00 48.78 77 GLU A C 1
ATOM 637 O O . GLU A 1 77 ? 3.499 19.342 21.750 1.00 48.78 77 GLU A O 1
ATOM 642 N N . HIS A 1 78 ? 5.456 18.851 20.747 1.00 47.06 78 HIS A N 1
ATOM 643 C CA . HIS A 1 78 ? 6.285 18.608 21.949 1.00 47.06 78 HIS A CA 1
ATOM 644 C C . HIS A 1 78 ? 6.148 17.254 22.682 1.00 47.06 78 HIS A C 1
ATOM 646 O O . HIS A 1 78 ? 6.427 17.175 23.878 1.00 47.06 78 HIS A O 1
ATOM 652 N N . ALA A 1 79 ? 5.803 16.157 22.000 1.00 41.06 79 ALA A N 1
ATOM 653 C CA . ALA A 1 79 ? 6.029 14.824 22.573 1.00 41.06 79 ALA A CA 1
ATOM 654 C C . ALA A 1 79 ? 7.519 14.442 22.456 1.00 41.06 79 ALA A C 1
ATOM 656 O O . ALA A 1 79 ? 8.071 14.397 21.359 1.00 41.06 79 ALA A O 1
ATOM 657 N N . THR A 1 80 ? 8.170 14.173 23.588 1.00 40.22 80 THR A N 1
ATOM 658 C CA . THR A 1 80 ? 9.572 13.719 23.697 1.00 40.22 80 THR A CA 1
ATOM 659 C C . THR A 1 80 ? 9.810 12.317 23.125 1.00 40.22 80 THR A C 1
ATOM 661 O O . THR A 1 80 ? 10.954 11.929 22.903 1.00 40.22 80 THR A O 1
ATOM 664 N N . GLU A 1 81 ? 8.741 11.578 22.832 1.00 48.34 81 GLU A N 1
ATOM 665 C CA . GLU A 1 81 ? 8.752 10.296 22.130 1.00 48.34 81 GLU A CA 1
ATOM 666 C C . GLU A 1 81 ? 8.052 10.451 20.776 1.00 48.34 81 GLU A C 1
ATOM 668 O O . GLU A 1 81 ? 7.064 11.182 20.658 1.00 48.34 81 GLU A O 1
ATOM 673 N N . THR A 1 82 ? 8.544 9.763 19.740 1.00 55.94 82 THR A N 1
ATOM 674 C CA . THR A 1 82 ? 7.926 9.742 18.405 1.00 55.94 82 THR A CA 1
ATOM 675 C C . THR A 1 82 ? 6.547 9.080 18.470 1.00 55.94 82 THR A C 1
ATOM 677 O O . THR A 1 82 ? 6.404 7.885 18.227 1.00 55.94 82 THR A O 1
ATOM 680 N N . LEU A 1 83 ? 5.531 9.870 18.822 1.00 69.00 83 LEU A N 1
ATOM 681 C CA . LEU A 1 83 ? 4.141 9.448 19.019 1.00 69.00 83 LEU A CA 1
ATOM 682 C C . LEU A 1 83 ? 3.497 8.900 17.736 1.00 69.00 83 LEU A C 1
ATOM 684 O O . LEU A 1 83 ? 2.548 8.124 17.806 1.00 69.00 83 LEU A O 1
ATOM 688 N N . TYR A 1 84 ? 4.007 9.320 16.579 1.00 80.38 84 TYR A N 1
ATOM 689 C CA . TYR A 1 84 ? 3.499 8.956 15.264 1.00 80.38 84 TYR A CA 1
ATOM 690 C C . TYR A 1 84 ? 4.624 8.395 14.400 1.00 80.38 84 TYR A C 1
ATOM 692 O O . TYR A 1 84 ? 5.739 8.921 14.386 1.00 80.38 84 TYR A O 1
ATOM 700 N N . SER A 1 85 ? 4.310 7.356 13.632 1.00 88.50 85 SER A N 1
ATOM 701 C CA . SER A 1 85 ? 5.165 6.889 12.542 1.00 88.50 85 SER A CA 1
ATOM 702 C C . SER A 1 85 ? 5.206 7.902 11.390 1.00 88.50 85 SER A C 1
ATOM 704 O O . SER A 1 85 ? 4.268 8.679 11.188 1.00 88.50 85 SER A O 1
ATOM 706 N N . ASP A 1 86 ? 6.262 7.843 10.569 1.00 89.81 86 ASP A N 1
ATOM 707 C CA . ASP A 1 86 ? 6.372 8.647 9.340 1.00 89.81 86 ASP A CA 1
ATOM 708 C C . ASP A 1 86 ? 5.133 8.511 8.451 1.00 89.81 86 ASP A C 1
ATOM 710 O O . ASP A 1 86 ? 4.670 9.482 7.853 1.00 89.81 86 ASP A O 1
ATOM 714 N N . GLY A 1 87 ? 4.591 7.297 8.369 1.00 92.62 87 GLY A N 1
ATOM 715 C CA . GLY A 1 87 ? 3.405 7.011 7.587 1.00 92.62 87 GLY A CA 1
ATOM 716 C C . GLY A 1 87 ? 2.135 7.625 8.140 1.00 92.62 87 GLY A C 1
ATOM 717 O O . GLY A 1 87 ? 1.343 8.146 7.364 1.00 92.62 87 GLY A O 1
ATOM 718 N N . GLU A 1 88 ? 1.938 7.637 9.456 1.00 90.44 88 GLU A N 1
ATOM 719 C CA . GLU A 1 88 ? 0.788 8.320 10.062 1.00 90.44 88 GLU A CA 1
ATOM 720 C C . GLU A 1 88 ? 0.862 9.833 9.856 1.00 90.44 88 GLU A C 1
ATOM 722 O O . GLU A 1 88 ? -0.148 10.461 9.532 1.00 90.44 88 GLU A O 1
ATOM 727 N N . ILE A 1 89 ? 2.057 10.417 9.973 1.00 90.06 89 ILE A N 1
ATOM 728 C CA . ILE A 1 89 ? 2.274 11.840 9.695 1.00 90.06 89 ILE A CA 1
ATOM 729 C C . ILE A 1 89 ? 1.981 12.140 8.219 1.00 90.06 89 ILE A C 1
ATOM 731 O O . ILE A 1 89 ? 1.198 13.038 7.907 1.00 90.06 89 ILE A O 1
ATOM 735 N N . CYS A 1 90 ? 2.556 11.348 7.309 1.00 92.94 90 CYS A N 1
ATOM 736 C CA . CYS A 1 90 ? 2.365 11.476 5.866 1.00 92.94 90 CYS A CA 1
ATOM 737 C C . CYS A 1 90 ? 0.889 11.339 5.469 1.00 92.94 90 CYS A C 1
ATOM 739 O O . CYS A 1 90 ? 0.367 12.190 4.749 1.00 92.94 90 CYS A O 1
ATOM 741 N N . ARG A 1 91 ? 0.192 10.327 5.998 1.00 93.44 91 ARG A N 1
ATOM 742 C CA . ARG A 1 91 ? -1.242 10.103 5.786 1.00 93.44 91 ARG A CA 1
ATOM 743 C C . ARG A 1 91 ? -2.061 11.337 6.140 1.00 93.44 91 ARG A C 1
ATOM 745 O O . ARG A 1 91 ? -2.889 11.768 5.342 1.00 93.44 91 ARG A O 1
ATOM 752 N N . ASN A 1 92 ? -1.857 11.887 7.337 1.00 88.25 92 ASN A N 1
ATOM 753 C CA . ASN A 1 92 ? -2.625 13.042 7.797 1.00 88.25 92 ASN A CA 1
ATOM 754 C C . ASN A 1 92 ? -2.303 14.287 6.967 1.00 88.25 92 ASN A C 1
ATOM 756 O O . ASN A 1 92 ? -3.230 14.978 6.544 1.00 88.25 92 ASN A O 1
ATOM 760 N N . ALA A 1 93 ? -1.027 14.526 6.648 1.00 89.38 93 ALA A N 1
ATOM 761 C CA . ALA A 1 93 ? -0.639 15.607 5.746 1.00 89.38 93 ALA A CA 1
ATOM 762 C C . ALA A 1 93 ? -1.388 15.509 4.403 1.00 89.38 93 ALA A C 1
ATOM 764 O O . ALA A 1 93 ? -2.028 16.471 3.987 1.00 89.38 93 ALA A O 1
ATOM 765 N N . ILE A 1 94 ? -1.421 14.324 3.785 1.00 89.50 94 ILE A N 1
ATOM 766 C CA . ILE A 1 94 ? -2.136 14.082 2.523 1.00 89.50 94 ILE A CA 1
ATOM 767 C C . ILE A 1 94 ? -3.656 14.288 2.669 1.00 89.50 94 ILE A C 1
ATOM 769 O O . ILE A 1 94 ? -4.271 14.948 1.828 1.00 89.50 94 ILE A O 1
ATOM 773 N N . ILE A 1 95 ? -4.291 13.758 3.724 1.00 88.50 95 ILE A N 1
ATOM 774 C CA . ILE A 1 95 ? -5.737 13.947 3.964 1.00 88.50 95 ILE A CA 1
ATOM 775 C C . ILE A 1 95 ? -6.073 15.441 4.040 1.00 88.50 95 ILE A C 1
ATOM 777 O O . ILE A 1 95 ? -7.014 15.908 3.400 1.00 88.50 95 ILE A O 1
ATOM 781 N N . HIS A 1 96 ? -5.296 16.213 4.797 1.00 84.75 96 HIS A N 1
ATOM 782 C CA . HIS A 1 96 ? -5.534 17.646 4.925 1.00 84.75 96 HIS A CA 1
ATOM 783 C C . HIS A 1 96 ? -5.233 18.403 3.629 1.00 84.75 96 HIS A C 1
ATOM 785 O O . HIS A 1 96 ? -5.979 19.321 3.283 1.00 84.75 96 HIS A O 1
ATOM 791 N N . PHE A 1 97 ? -4.198 18.001 2.888 1.00 83.50 97 PHE A N 1
ATOM 792 C CA . PHE A 1 97 ? -3.868 18.569 1.584 1.00 83.50 97 PHE A CA 1
ATOM 793 C C . PHE A 1 97 ? -5.015 18.389 0.579 1.00 83.50 97 PHE A C 1
ATOM 795 O O . PHE A 1 97 ? -5.489 19.368 0.004 1.00 83.50 97 PHE A O 1
ATOM 802 N N . THR A 1 98 ? -5.528 17.162 0.430 1.00 80.69 98 THR A N 1
ATOM 803 C CA . THR A 1 98 ? -6.636 16.839 -0.494 1.00 80.69 98 THR A CA 1
ATOM 804 C C . THR A 1 98 ? -7.938 17.561 -0.138 1.00 80.69 98 THR A C 1
ATOM 806 O O . THR A 1 98 ? -8.707 17.941 -1.018 1.00 80.69 98 THR A O 1
ATOM 809 N N . GLN A 1 99 ? -8.158 17.843 1.146 1.00 83.38 99 GLN A N 1
ATOM 810 C CA . GLN A 1 99 ? -9.299 18.620 1.638 1.00 83.38 99 GLN A CA 1
ATOM 811 C C . GLN A 1 99 ? -9.075 20.140 1.600 1.00 83.38 99 GLN A C 1
ATOM 813 O O . GLN A 1 99 ? -9.877 20.889 2.156 1.00 83.38 99 GLN A O 1
ATOM 818 N N . ARG A 1 100 ? -7.985 20.615 0.979 1.00 80.44 100 ARG A N 1
ATOM 819 C CA . ARG A 1 100 ? -7.599 22.037 0.895 1.00 80.44 100 ARG A CA 1
ATOM 820 C C . ARG A 1 100 ? -7.375 22.708 2.258 1.00 80.44 100 ARG A C 1
ATOM 822 O O . ARG A 1 100 ? -7.393 23.932 2.371 1.00 80.44 100 ARG A O 1
ATOM 829 N N . ARG A 1 101 ? -7.112 21.918 3.303 1.00 77.38 101 ARG A N 1
ATOM 830 C CA . ARG A 1 101 ? -6.767 22.378 4.658 1.00 77.38 101 ARG A CA 1
ATOM 831 C C . ARG A 1 101 ? -5.251 22.542 4.776 1.00 77.38 101 ARG A C 1
ATOM 833 O O . ARG A 1 101 ? -4.589 21.845 5.544 1.00 77.38 101 ARG A O 1
ATOM 840 N N . TYR A 1 102 ? -4.687 23.449 3.979 1.00 80.12 102 TYR A N 1
ATOM 841 C CA . TYR A 1 102 ? -3.234 23.568 3.795 1.00 80.12 102 TYR A CA 1
ATOM 842 C C . TYR A 1 102 ? -2.464 23.917 5.074 1.00 80.12 102 TYR A C 1
ATOM 844 O O . TYR A 1 102 ? -1.335 23.467 5.247 1.00 80.12 102 TYR A O 1
ATOM 852 N N . THR A 1 103 ? -3.065 24.681 5.988 1.00 78.00 103 THR A N 1
ATOM 853 C CA . THR A 1 103 ? -2.462 25.013 7.289 1.00 78.00 103 THR A CA 1
ATOM 854 C C . THR A 1 103 ? -2.231 23.763 8.134 1.00 78.00 103 THR A C 1
ATOM 856 O O . THR A 1 103 ? -1.117 23.544 8.602 1.00 78.00 103 THR A O 1
ATOM 859 N N . LEU A 1 104 ? -3.246 22.901 8.246 1.00 79.19 104 LEU A N 1
ATOM 860 C CA . LEU A 1 104 ? -3.157 21.623 8.956 1.00 79.19 104 LEU A CA 1
ATOM 861 C C . LEU A 1 104 ? -2.205 20.657 8.253 1.00 79.19 104 LEU A C 1
ATOM 863 O O . LEU A 1 104 ? -1.355 20.056 8.902 1.00 79.19 104 LEU A O 1
ATOM 867 N N . SER A 1 105 ? -2.285 20.565 6.922 1.00 83.44 105 SER A N 1
ATOM 868 C CA . SER A 1 105 ? -1.344 19.770 6.122 1.00 83.44 105 SER A CA 1
ATOM 869 C C . SER A 1 105 ? 0.106 20.155 6.418 1.00 83.44 105 SER A C 1
ATOM 871 O O . SER A 1 105 ? 0.940 19.285 6.660 1.00 83.44 105 SER A O 1
ATOM 873 N N . ARG A 1 106 ? 0.398 21.461 6.440 1.00 81.38 106 ARG A N 1
ATOM 874 C CA . ARG A 1 106 ? 1.729 21.989 6.751 1.00 81.38 106 ARG A CA 1
ATOM 875 C C . ARG A 1 106 ? 2.113 21.755 8.215 1.00 81.38 106 ARG A C 1
ATOM 877 O O . ARG A 1 106 ? 3.286 21.537 8.497 1.00 81.38 106 ARG A O 1
ATOM 884 N N . GLY A 1 107 ? 1.153 21.789 9.138 1.00 82.50 107 GLY A N 1
ATOM 885 C CA . GLY A 1 107 ? 1.366 21.422 10.540 1.00 82.50 107 GLY A CA 1
ATOM 886 C C . GLY A 1 107 ? 1.892 19.993 10.676 1.00 82.50 107 GLY A C 1
ATOM 887 O O . GLY A 1 107 ? 2.934 19.779 11.287 1.00 82.50 107 GLY A O 1
ATOM 888 N N . TRP A 1 108 ? 1.237 19.031 10.019 1.00 85.19 108 TRP A N 1
ATOM 889 C CA . TRP A 1 108 ? 1.697 17.638 9.974 1.00 85.19 108 TRP A CA 1
ATOM 890 C C . TRP A 1 108 ? 3.052 17.485 9.272 1.00 85.19 108 TRP A C 1
ATOM 892 O O . TRP A 1 108 ? 3.930 16.795 9.782 1.00 85.19 108 TRP A O 1
ATOM 902 N N . GLU A 1 109 ? 3.266 18.166 8.144 1.00 85.56 109 GLU A N 1
ATOM 903 C CA . GLU A 1 109 ? 4.548 18.149 7.425 1.00 85.56 109 GLU A CA 1
ATOM 904 C C . GLU A 1 109 ? 5.724 18.615 8.301 1.00 85.56 109 GLU A C 1
ATOM 906 O O . GLU A 1 109 ? 6.792 18.008 8.266 1.00 85.56 109 GLU A O 1
ATOM 911 N N . ARG A 1 110 ? 5.528 19.646 9.134 1.00 85.19 110 ARG A N 1
ATOM 912 C CA . ARG A 1 110 ? 6.572 20.194 10.021 1.00 85.19 110 ARG A CA 1
ATOM 913 C C . ARG A 1 110 ? 7.061 19.219 11.091 1.00 85.19 110 ARG A C 1
ATOM 915 O O . ARG A 1 110 ? 8.161 19.411 11.599 1.00 85.19 110 ARG A O 1
ATOM 922 N N . VAL A 1 111 ? 6.287 18.180 11.410 1.00 86.00 111 VAL A N 1
ATOM 923 C CA . VAL A 1 111 ? 6.705 17.112 12.337 1.00 86.00 111 VAL A CA 1
ATOM 924 C C . VAL A 1 111 ? 7.818 16.252 11.723 1.00 86.00 111 VAL A C 1
ATOM 926 O O . VAL A 1 111 ? 8.624 15.657 12.436 1.00 86.00 111 VAL A O 1
ATOM 929 N N . LEU A 1 112 ? 7.888 16.179 10.391 1.00 85.62 112 LEU A N 1
ATOM 930 C CA . LEU A 1 112 ? 8.908 15.418 9.679 1.00 85.62 112 LEU A CA 1
ATOM 931 C C . LEU A 1 112 ? 10.254 16.150 9.682 1.00 85.62 112 LEU A C 1
ATOM 933 O O . LEU A 1 112 ? 10.321 17.377 9.626 1.00 85.62 112 LEU A O 1
ATOM 937 N N . SER A 1 113 ? 11.349 15.389 9.619 1.00 87.31 113 SER A N 1
ATOM 938 C CA . SER A 1 113 ? 12.674 15.954 9.345 1.00 87.31 113 SER A CA 1
ATOM 939 C C . SER A 1 113 ? 12.729 16.615 7.961 1.00 87.31 113 SER A C 1
ATOM 941 O O . SER A 1 113 ? 12.029 16.204 7.034 1.00 87.31 113 SER A O 1
ATOM 943 N N . ASN A 1 114 ? 13.647 17.567 7.765 1.00 83.44 114 ASN A N 1
ATOM 944 C CA . ASN A 1 114 ? 13.833 18.254 6.477 1.00 83.44 114 ASN A CA 1
ATOM 945 C C . ASN A 1 114 ? 14.027 17.290 5.287 1.00 83.44 114 ASN A C 1
ATOM 947 O O . ASN A 1 114 ? 13.576 17.567 4.177 1.00 83.44 114 ASN A O 1
ATOM 951 N N . SER A 1 115 ? 14.696 16.149 5.491 1.00 84.19 115 SER A N 1
ATOM 952 C CA . SER A 1 115 ? 14.867 15.133 4.443 1.00 84.19 115 SER A CA 1
ATOM 953 C C . SER A 1 115 ? 13.553 14.429 4.088 1.00 84.19 115 SER A C 1
ATOM 955 O O . SER A 1 115 ? 13.278 14.200 2.911 1.00 84.19 115 SER A O 1
ATOM 957 N N . LYS A 1 116 ? 12.715 14.128 5.083 1.00 87.94 116 LYS A N 1
ATOM 958 C CA . LYS A 1 116 ? 11.405 13.491 4.899 1.00 87.94 116 LYS A CA 1
ATOM 959 C C . LYS A 1 116 ? 10.365 14.462 4.334 1.00 87.94 116 LYS A C 1
ATOM 961 O O . LYS A 1 116 ? 9.568 14.045 3.502 1.00 87.94 116 LYS A O 1
ATOM 966 N N . GLN A 1 117 ? 10.435 15.751 4.676 1.00 87.75 117 GLN A N 1
ATOM 967 C CA . GLN A 1 117 ? 9.628 16.800 4.033 1.00 87.75 117 GLN A CA 1
ATOM 968 C C . GLN A 1 117 ? 9.894 16.854 2.523 1.00 87.75 117 GLN A C 1
ATOM 970 O O . GLN A 1 117 ? 8.960 16.839 1.728 1.00 87.75 117 GLN A O 1
ATOM 975 N N . LYS A 1 118 ? 11.167 16.789 2.099 1.00 85.94 118 LYS A N 1
ATOM 976 C CA . LYS A 1 118 ? 11.519 16.693 0.669 1.00 85.94 118 LYS A CA 1
ATOM 977 C C . LYS A 1 118 ? 10.935 15.445 0.001 1.00 85.94 118 LYS A C 1
ATOM 979 O O . LYS A 1 118 ? 10.486 15.528 -1.138 1.00 85.94 118 LYS A O 1
ATOM 984 N N . CYS A 1 119 ? 10.931 14.302 0.693 1.00 88.75 119 CYS A N 1
ATOM 985 C CA . CYS A 1 119 ? 10.318 13.071 0.185 1.00 88.75 119 CYS A CA 1
ATOM 986 C C . CYS A 1 119 ? 8.802 13.224 0.004 1.00 88.75 119 CYS A C 1
ATOM 988 O O . CYS A 1 119 ? 8.274 12.840 -1.036 1.00 88.75 119 CYS A O 1
ATOM 990 N N . LEU A 1 120 ? 8.117 13.820 0.985 1.00 89.19 120 LEU A N 1
ATOM 991 C CA . LEU A 1 120 ? 6.681 14.090 0.918 1.00 89.19 120 LEU A CA 1
ATOM 992 C C . LEU A 1 120 ? 6.342 15.071 -0.209 1.00 89.19 120 LEU A C 1
ATOM 994 O O . LEU A 1 120 ? 5.442 14.806 -0.997 1.00 89.19 120 LEU A O 1
ATOM 998 N N . ALA A 1 121 ? 7.091 16.168 -0.329 1.00 85.06 121 ALA A N 1
ATOM 999 C CA . ALA A 1 121 ? 6.908 17.144 -1.399 1.00 85.06 121 ALA A CA 1
ATOM 1000 C C . ALA A 1 121 ? 7.115 16.520 -2.788 1.00 85.06 121 ALA A C 1
ATOM 1002 O O . ALA A 1 121 ? 6.357 16.809 -3.712 1.00 85.06 121 ALA A O 1
ATOM 1003 N N . ALA A 1 122 ? 8.109 15.637 -2.936 1.00 83.69 122 ALA A N 1
ATOM 1004 C CA . ALA A 1 122 ? 8.301 14.880 -4.167 1.00 83.69 122 ALA A CA 1
ATOM 1005 C C . ALA A 1 122 ? 7.099 13.980 -4.466 1.00 83.69 122 ALA A C 1
ATOM 1007 O O . ALA A 1 122 ? 6.595 14.028 -5.581 1.00 83.69 122 ALA A O 1
ATOM 1008 N N . LEU A 1 123 ? 6.608 13.222 -3.480 1.00 86.69 123 LEU A N 1
ATOM 1009 C CA . LEU A 1 123 ? 5.433 12.362 -3.632 1.00 86.69 123 LEU A CA 1
ATOM 1010 C C . LEU A 1 123 ? 4.183 13.151 -4.054 1.00 86.69 123 LEU A C 1
ATOM 1012 O O . LEU A 1 123 ? 3.520 12.765 -5.009 1.00 86.69 123 LEU A O 1
ATOM 1016 N N . LEU A 1 124 ? 3.903 14.281 -3.396 1.00 84.69 124 LEU A N 1
ATOM 1017 C CA . LEU A 1 124 ? 2.777 15.165 -3.729 1.00 84.69 124 LEU A CA 1
ATOM 1018 C C . LEU A 1 124 ? 2.876 15.750 -5.148 1.00 84.69 124 LEU A C 1
ATOM 1020 O O . LEU A 1 124 ? 1.856 16.068 -5.751 1.00 84.69 124 LEU A O 1
ATOM 1024 N N . GLY A 1 125 ? 4.093 15.900 -5.677 1.00 81.19 125 GLY A N 1
ATOM 1025 C CA . GLY A 1 125 ? 4.337 16.369 -7.041 1.00 81.19 125 GLY A CA 1
ATOM 1026 C C . GLY A 1 125 ? 4.078 15.325 -8.133 1.00 81.19 125 GLY A C 1
ATOM 1027 O O . GLY A 1 125 ? 4.016 15.694 -9.302 1.00 81.19 125 GLY A O 1
ATOM 1028 N N . HIS A 1 126 ? 3.929 14.045 -7.779 1.00 84.44 126 HIS A N 1
ATOM 1029 C CA . HIS A 1 126 ? 3.655 12.951 -8.717 1.00 84.44 126 HIS A CA 1
ATOM 1030 C C . HIS A 1 126 ? 2.168 12.613 -8.730 1.00 84.44 126 HIS A C 1
ATOM 1032 O O . HIS A 1 126 ? 1.724 11.754 -7.974 1.00 84.44 126 HIS A O 1
ATOM 1038 N N . THR A 1 127 ? 1.394 13.277 -9.588 1.00 86.69 127 THR A N 1
ATOM 1039 C CA . THR A 1 127 ? -0.078 13.194 -9.591 1.00 86.69 127 THR A CA 1
ATOM 1040 C C . THR A 1 127 ? -0.611 11.766 -9.724 1.00 86.69 127 THR A C 1
ATOM 1042 O O . THR A 1 127 ? -1.379 11.336 -8.872 1.00 86.69 127 THR A O 1
ATOM 1045 N N . GLU A 1 128 ? -0.148 10.989 -10.706 1.00 89.81 128 GLU A N 1
ATOM 1046 C CA . GLU A 1 128 ? -0.643 9.617 -10.929 1.00 89.81 128 GLU A CA 1
ATOM 1047 C C . GLU A 1 128 ? -0.292 8.660 -9.774 1.00 89.81 128 GLU A C 1
ATOM 1049 O O . GLU A 1 128 ? -1.102 7.822 -9.369 1.00 89.81 128 GLU A O 1
ATOM 1054 N N . ILE A 1 129 ? 0.905 8.802 -9.191 1.00 93.06 129 ILE A N 1
ATOM 1055 C CA . ILE A 1 129 ? 1.300 8.037 -7.998 1.00 93.06 129 ILE A CA 1
ATOM 1056 C C . ILE A 1 129 ? 0.458 8.478 -6.800 1.00 93.06 129 ILE A C 1
ATOM 1058 O O . ILE A 1 129 ? -0.003 7.640 -6.027 1.00 93.06 129 ILE A O 1
ATOM 1062 N N . MET A 1 130 ? 0.238 9.782 -6.644 1.00 90.44 130 MET A N 1
ATOM 1063 C CA . MET A 1 130 ? -0.551 10.352 -5.559 1.00 90.44 130 MET A CA 1
ATOM 1064 C C . MET A 1 130 ? -2.013 9.898 -5.628 1.00 90.44 130 MET A C 1
ATOM 1066 O O . MET A 1 130 ? -2.606 9.612 -4.587 1.00 90.44 130 MET A O 1
ATOM 1070 N N . ASP A 1 131 ? -2.582 9.740 -6.820 1.00 92.88 131 ASP A N 1
ATOM 1071 C CA . ASP A 1 131 ? -3.921 9.174 -6.997 1.00 92.88 131 ASP A CA 1
ATOM 1072 C C . ASP A 1 131 ? -3.979 7.731 -6.472 1.00 92.88 131 ASP A C 1
ATOM 1074 O O . ASP A 1 131 ? -4.843 7.395 -5.657 1.00 92.88 131 ASP A O 1
ATOM 1078 N N . ALA A 1 132 ? -2.998 6.895 -6.834 1.00 97.00 132 ALA A N 1
ATOM 1079 C CA . ALA A 1 132 ? -2.904 5.521 -6.338 1.00 97.00 132 ALA A CA 1
ATOM 1080 C C . ALA A 1 132 ? -2.665 5.452 -4.815 1.00 97.00 132 ALA A C 1
ATOM 1082 O O . ALA A 1 132 ? -3.274 4.636 -4.120 1.00 97.00 132 ALA A O 1
ATOM 1083 N N . VAL A 1 133 ? -1.816 6.331 -4.271 1.00 95.44 133 VAL A N 1
ATOM 1084 C CA . VAL A 1 133 ? -1.555 6.451 -2.825 1.00 95.44 133 VAL A CA 1
ATOM 1085 C C . VAL A 1 133 ? -2.806 6.890 -2.066 1.00 95.44 133 VAL A C 1
ATOM 1087 O O . VAL A 1 133 ? -3.089 6.376 -0.978 1.00 95.44 133 VAL A O 1
ATOM 1090 N N . SER A 1 134 ? -3.594 7.797 -2.647 1.00 94.38 134 SER A N 1
ATOM 1091 C CA . SER A 1 134 ? -4.802 8.343 -2.025 1.00 94.38 134 SER A CA 1
ATOM 1092 C C . SER A 1 134 ? -5.873 7.278 -1.776 1.00 94.38 134 SER A C 1
ATOM 1094 O O . SER A 1 134 ? -6.595 7.353 -0.779 1.00 94.38 134 SER A O 1
ATOM 1096 N N . LEU A 1 135 ? -5.921 6.223 -2.599 1.00 96.50 135 LEU A N 1
ATOM 1097 C CA . LEU A 1 135 ? -6.816 5.076 -2.396 1.00 96.50 135 LEU A CA 1
ATOM 1098 C C . LEU A 1 135 ? -6.568 4.340 -1.070 1.00 96.50 135 LEU A C 1
ATOM 1100 O O . LEU A 1 135 ? -7.474 3.690 -0.545 1.00 96.50 135 LEU A O 1
ATOM 1104 N N . LEU A 1 136 ? -5.358 4.433 -0.506 1.00 97.31 136 LEU A N 1
ATOM 1105 C CA . LEU A 1 136 ? -5.018 3.796 0.768 1.00 97.31 136 LEU A CA 1
ATOM 1106 C C . LEU A 1 136 ? -5.277 4.680 1.991 1.00 97.31 136 LEU A C 1
ATOM 1108 O O . LEU A 1 136 ? -5.203 4.177 3.115 1.00 97.31 136 LEU A O 1
ATOM 1112 N N . LEU A 1 137 ? -5.616 5.965 1.829 1.00 94.19 137 LEU A N 1
ATOM 1113 C CA . LEU A 1 137 ? -5.885 6.863 2.963 1.00 94.19 137 LEU A CA 1
ATOM 1114 C C . LEU A 1 137 ? -6.935 6.294 3.936 1.00 94.19 137 LEU A C 1
ATOM 1116 O O . LEU A 1 137 ? -6.707 6.393 5.143 1.00 94.19 137 LEU A O 1
ATOM 1120 N N . PRO A 1 138 ? -8.024 5.627 3.505 1.00 91.19 138 PRO A N 1
ATOM 1121 C CA . PRO A 1 138 ? -9.002 5.064 4.438 1.00 91.19 138 PRO A CA 1
ATOM 1122 C C . PRO A 1 138 ? -8.476 3.935 5.343 1.00 91.19 138 PRO A C 1
ATOM 1124 O O . PRO A 1 138 ? -9.053 3.678 6.397 1.00 91.19 138 PRO A O 1
ATOM 1127 N N . PHE A 1 139 ? -7.382 3.269 4.966 1.00 94.56 139 PHE A N 1
ATOM 1128 C CA . PHE A 1 139 ? -6.861 2.072 5.632 1.00 94.56 139 PHE A CA 1
ATOM 1129 C C . PHE A 1 139 ? -5.765 2.427 6.642 1.00 94.56 139 PHE A C 1
ATOM 1131 O O . PHE A 1 139 ? -4.580 2.205 6.392 1.00 94.56 139 PHE A O 1
ATOM 1138 N N . ALA A 1 140 ? -6.149 2.989 7.791 1.00 88.31 140 ALA A N 1
ATOM 1139 C CA . ALA A 1 140 ? -5.207 3.520 8.784 1.00 88.31 140 ALA A CA 1
ATOM 1140 C C . ALA A 1 140 ? -4.085 2.528 9.162 1.00 88.31 140 ALA A C 1
ATOM 1142 O O . ALA A 1 140 ? -2.917 2.908 9.175 1.00 88.31 140 ALA A O 1
ATOM 1143 N N . GLY A 1 141 ? -4.414 1.249 9.373 1.00 92.25 141 GLY A N 1
ATOM 1144 C CA . GLY A 1 141 ? -3.453 0.215 9.768 1.00 92.25 141 GLY A CA 1
ATOM 1145 C C . GLY A 1 141 ? -2.336 -0.091 8.765 1.00 92.25 141 GLY A C 1
ATOM 1146 O O . GLY A 1 141 ? -1.346 -0.700 9.161 1.00 92.25 141 GLY A O 1
ATOM 1147 N N . LEU A 1 142 ? -2.451 0.323 7.496 1.00 97.44 142 LEU A N 1
ATOM 1148 C CA . LEU A 1 142 ? -1.390 0.130 6.495 1.00 97.44 142 LEU A CA 1
ATOM 1149 C C . LEU A 1 142 ? -0.259 1.151 6.627 1.00 97.44 142 LEU A C 1
ATOM 1151 O O . LEU A 1 142 ? 0.896 0.835 6.341 1.00 97.44 142 LEU A O 1
ATOM 1155 N N . TRP A 1 143 ? -0.589 2.373 7.044 1.00 96.12 143 TRP A N 1
ATOM 1156 C CA . TRP A 1 143 ? 0.314 3.520 6.980 1.00 96.12 143 TRP A CA 1
ATOM 1157 C C . TRP A 1 143 ? 1.559 3.409 7.854 1.00 96.12 143 TRP A C 1
ATOM 1159 O O . TRP A 1 143 ? 2.606 3.828 7.373 1.00 96.12 143 TRP A O 1
ATOM 1169 N N . PRO A 1 144 ? 1.546 2.776 9.042 1.00 94.19 144 PRO A N 1
ATOM 1170 C CA . PRO A 1 144 ? 2.774 2.581 9.812 1.00 94.19 144 PRO A CA 1
ATOM 1171 C C . PRO A 1 144 ? 3.889 1.811 9.083 1.00 94.19 144 PRO A C 1
ATOM 1173 O O . PRO A 1 144 ? 5.033 1.860 9.521 1.00 94.19 144 PRO A O 1
ATOM 1176 N N . GLY A 1 145 ? 3.581 1.111 7.983 1.00 95.19 145 GLY A N 1
ATOM 1177 C CA . GLY A 1 145 ? 4.575 0.463 7.121 1.00 95.19 145 GLY A CA 1
ATOM 1178 C C . GLY A 1 145 ? 5.277 1.394 6.120 1.00 95.19 145 GLY A C 1
ATOM 1179 O O . GLY A 1 145 ? 6.166 0.940 5.403 1.00 95.19 145 GLY A O 1
ATOM 1180 N N . LEU A 1 146 ? 4.886 2.671 6.026 1.00 96.69 146 LEU A N 1
ATOM 1181 C CA . LEU A 1 146 ? 5.481 3.626 5.089 1.00 96.69 146 LEU A CA 1
ATOM 1182 C C . LEU A 1 146 ? 6.880 4.049 5.542 1.00 96.69 146 LEU A C 1
ATOM 1184 O O . LEU A 1 146 ? 7.050 4.729 6.553 1.00 96.69 146 LEU A O 1
ATOM 1188 N N . GLN A 1 147 ? 7.876 3.752 4.717 1.00 95.00 147 GLN A N 1
ATOM 1189 C CA . GLN A 1 147 ? 9.242 4.231 4.888 1.00 95.00 147 GLN A CA 1
ATOM 1190 C C . GLN A 1 147 ? 9.438 5.498 4.047 1.00 95.00 147 GLN A C 1
ATOM 1192 O O . GLN A 1 147 ? 9.989 5.458 2.942 1.00 95.00 147 GLN A O 1
ATOM 1197 N N . LEU A 1 148 ? 8.959 6.641 4.557 1.00 93.06 148 LEU A N 1
ATOM 1198 C CA . LEU A 1 148 ? 8.916 7.897 3.795 1.00 93.06 148 LEU A CA 1
ATOM 1199 C C . LEU A 1 148 ? 10.295 8.302 3.237 1.00 93.06 148 LEU A C 1
ATOM 1201 O O . LEU A 1 148 ? 10.399 8.758 2.101 1.00 93.06 148 LEU A O 1
ATOM 1205 N N . GLY A 1 149 ? 11.366 8.066 4.000 1.00 88.44 149 GLY A N 1
ATOM 1206 C CA . GLY A 1 149 ? 12.740 8.399 3.605 1.00 88.44 149 GLY A CA 1
ATOM 1207 C C . GLY A 1 149 ? 13.257 7.689 2.344 1.00 88.44 149 GLY A C 1
ATOM 1208 O O . GLY A 1 149 ? 14.225 8.153 1.745 1.00 88.44 149 GLY A O 1
ATOM 1209 N N . ASN A 1 150 ? 12.616 6.599 1.908 1.00 90.75 150 ASN A N 1
ATOM 1210 C CA . ASN A 1 150 ? 13.023 5.846 0.718 1.00 90.75 150 ASN A CA 1
ATOM 1211 C C . ASN A 1 150 ? 12.371 6.350 -0.581 1.00 90.75 150 ASN A C 1
ATOM 1213 O O . ASN A 1 150 ? 12.818 5.983 -1.665 1.00 90.75 150 ASN A O 1
ATOM 1217 N N . TRP A 1 151 ? 11.368 7.230 -0.514 1.00 90.81 151 TRP A N 1
ATOM 1218 C CA . TRP A 1 151 ? 10.591 7.619 -1.698 1.00 90.81 151 TRP A CA 1
ATOM 1219 C C . TRP A 1 151 ? 11.384 8.348 -2.772 1.00 90.81 151 TRP A C 1
ATOM 1221 O O . TRP A 1 151 ? 11.177 8.093 -3.952 1.00 90.81 151 TRP A O 1
ATOM 1231 N N . LEU A 1 152 ? 12.333 9.203 -2.394 1.00 86.88 152 LEU A N 1
ATOM 1232 C CA . LEU A 1 152 ? 13.209 9.851 -3.372 1.00 86.88 152 LEU A CA 1
ATOM 1233 C C . LEU A 1 152 ? 14.012 8.824 -4.189 1.00 86.88 152 LEU A C 1
ATOM 1235 O O . LEU A 1 152 ? 14.188 9.004 -5.392 1.00 86.88 152 LEU A O 1
ATOM 1239 N N . LYS A 1 153 ? 14.442 7.719 -3.561 1.00 87.81 153 LYS A N 1
ATOM 1240 C CA . LYS A 1 153 ? 15.122 6.612 -4.250 1.00 87.81 153 LYS A CA 1
ATOM 1241 C C . LYS A 1 153 ? 14.154 5.852 -5.155 1.00 87.81 153 LYS A C 1
ATOM 1243 O O . LYS A 1 153 ? 14.486 5.594 -6.307 1.00 87.81 153 LYS A O 1
ATOM 1248 N N . HIS A 1 154 ? 12.955 5.550 -4.657 1.00 91.69 154 HIS A N 1
ATOM 1249 C CA . HIS A 1 154 ? 11.920 4.851 -5.423 1.00 91.69 154 HIS A CA 1
ATOM 1250 C C . HIS A 1 154 ? 11.542 5.618 -6.688 1.00 91.69 154 HIS A C 1
ATOM 1252 O O . HIS A 1 154 ? 11.537 5.037 -7.767 1.00 91.69 154 HIS A O 1
ATOM 1258 N N . LEU A 1 155 ? 11.332 6.931 -6.591 1.00 89.19 155 LEU A N 1
ATOM 1259 C CA . LEU A 1 155 ? 11.022 7.787 -7.740 1.00 89.19 155 LEU A CA 1
ATOM 1260 C C . LEU A 1 155 ? 12.200 7.889 -8.725 1.00 89.19 155 LEU A C 1
ATOM 1262 O O . LEU A 1 155 ? 12.004 7.907 -9.936 1.00 89.19 155 LEU A O 1
ATOM 1266 N N . ALA A 1 156 ? 13.446 7.867 -8.239 1.00 86.69 156 ALA A N 1
ATOM 1267 C CA . ALA A 1 156 ? 14.627 7.861 -9.107 1.00 86.69 156 ALA A CA 1
ATOM 1268 C C . ALA A 1 156 ? 14.739 6.591 -9.982 1.00 86.69 156 ALA A C 1
ATOM 1270 O O . ALA A 1 156 ? 15.431 6.598 -11.008 1.00 86.69 156 ALA A O 1
ATOM 1271 N N . THR A 1 157 ? 14.035 5.505 -9.635 1.00 88.38 157 THR A N 1
ATOM 1272 C CA . THR A 1 157 ? 13.963 4.312 -10.495 1.00 88.38 157 THR A CA 1
ATOM 1273 C C . THR A 1 157 ? 13.242 4.585 -11.815 1.00 88.38 157 THR A C 1
ATOM 1275 O O . THR A 1 157 ? 13.543 3.897 -12.792 1.00 88.38 157 THR A O 1
ATOM 1278 N N . ARG A 1 158 ? 12.387 5.619 -11.898 1.00 90.38 158 ARG A N 1
ATOM 1279 C CA . ARG A 1 158 ? 11.515 5.916 -13.053 1.00 90.38 158 ARG A CA 1
ATOM 1280 C C . ARG A 1 158 ? 10.554 4.760 -13.383 1.00 90.38 158 ARG A C 1
ATOM 1282 O O . ARG A 1 158 ? 10.191 4.584 -14.541 1.00 90.38 158 ARG A O 1
ATOM 1289 N N . CYS A 1 159 ? 10.206 3.930 -12.397 1.00 92.56 159 CYS A N 1
ATOM 1290 C CA . CYS A 1 159 ? 9.316 2.769 -12.543 1.00 92.56 159 CYS A CA 1
ATOM 1291 C C . CYS A 1 159 ? 7.898 3.077 -12.044 1.00 92.56 159 CYS A C 1
ATOM 1293 O O . CYS A 1 159 ? 7.297 2.284 -11.315 1.00 92.56 159 CYS A O 1
ATOM 1295 N N . ASP A 1 160 ? 7.390 4.254 -12.393 1.00 92.69 160 ASP A N 1
ATOM 1296 C CA . ASP A 1 160 ? 6.159 4.830 -11.855 1.00 92.69 160 ASP A CA 1
ATOM 1297 C C . ASP A 1 160 ? 4.960 3.903 -12.098 1.00 92.69 160 ASP A C 1
ATOM 1299 O O . ASP A 1 160 ? 4.165 3.672 -11.189 1.00 92.69 160 ASP A O 1
ATOM 1303 N N . GLU A 1 161 ? 4.888 3.259 -13.268 1.00 93.06 161 GLU A N 1
ATOM 1304 C CA . GLU A 1 161 ? 3.837 2.299 -13.612 1.00 93.06 161 GLU A CA 1
ATOM 1305 C C . GLU A 1 161 ? 3.821 1.085 -12.668 1.00 93.06 161 GLU A C 1
ATOM 1307 O O . GLU A 1 161 ? 2.750 0.631 -12.259 1.00 93.06 161 GLU A O 1
ATOM 1312 N N . LEU A 1 162 ? 4.995 0.575 -12.271 1.00 95.12 162 LEU A N 1
ATOM 1313 C CA . LEU A 1 162 ? 5.102 -0.549 -11.332 1.00 95.12 162 LEU A CA 1
ATOM 1314 C C . LEU A 1 162 ? 4.745 -0.123 -9.906 1.00 95.12 162 LEU A C 1
ATOM 1316 O O . LEU A 1 162 ? 4.095 -0.884 -9.186 1.00 95.12 162 LEU A O 1
ATOM 1320 N N . ILE A 1 163 ? 5.121 1.098 -9.512 1.00 96.25 163 ILE A N 1
ATOM 1321 C CA . ILE A 1 163 ? 4.722 1.688 -8.229 1.00 96.25 163 ILE A CA 1
ATOM 1322 C C . ILE A 1 163 ? 3.194 1.798 -8.178 1.00 96.25 163 ILE A C 1
ATOM 1324 O O . ILE A 1 163 ? 2.567 1.239 -7.277 1.00 96.25 163 ILE A O 1
ATOM 1328 N N . ILE A 1 164 ? 2.582 2.436 -9.176 1.00 96.75 164 ILE A N 1
ATOM 1329 C CA . ILE A 1 164 ? 1.129 2.612 -9.285 1.00 96.75 164 ILE A CA 1
ATOM 1330 C C . ILE A 1 164 ? 0.414 1.257 -9.256 1.00 96.75 164 ILE A C 1
ATOM 1332 O O . ILE A 1 164 ? -0.540 1.070 -8.497 1.00 96.75 164 ILE A O 1
ATOM 1336 N N . MET A 1 165 ? 0.891 0.280 -10.035 1.00 96.31 165 MET A N 1
ATOM 1337 C CA . MET A 1 165 ? 0.328 -1.071 -10.064 1.00 96.31 165 MET A CA 1
ATOM 1338 C C . MET A 1 165 ? 0.365 -1.741 -8.682 1.00 96.31 165 MET A C 1
ATOM 1340 O O . MET A 1 165 ? -0.632 -2.336 -8.265 1.00 96.31 165 MET A O 1
ATOM 1344 N N . TYR A 1 166 ? 1.476 -1.629 -7.948 1.00 97.62 166 TYR A N 1
ATOM 1345 C CA . TYR A 1 166 ? 1.601 -2.233 -6.621 1.00 97.62 166 TYR A CA 1
ATOM 1346 C C . TYR A 1 166 ? 0.657 -1.574 -5.607 1.00 97.62 166 TYR A C 1
ATOM 1348 O O . TYR A 1 166 ? -0.013 -2.266 -4.840 1.00 97.62 166 TYR A O 1
ATOM 1356 N N . TRP A 1 167 ? 0.541 -0.245 -5.621 1.00 98.50 167 TRP A N 1
ATOM 1357 C CA . TRP A 1 167 ? -0.368 0.481 -4.728 1.00 98.50 167 TRP A CA 1
ATOM 1358 C C . TRP A 1 167 ? -1.842 0.166 -5.018 1.00 98.50 167 TRP A C 1
ATOM 1360 O O . TRP A 1 167 ? -2.610 -0.101 -4.088 1.00 98.50 167 TRP A O 1
ATOM 1370 N N . HIS A 1 168 ? -2.220 0.052 -6.296 1.00 98.62 168 HIS A N 1
ATOM 1371 C CA . HIS A 1 168 ? -3.529 -0.473 -6.691 1.00 98.62 168 HIS A CA 1
ATOM 1372 C C . HIS A 1 168 ? -3.752 -1.914 -6.222 1.00 98.62 168 HIS A C 1
ATOM 1374 O O . HIS A 1 168 ? -4.859 -2.259 -5.801 1.00 98.62 168 HIS A O 1
ATOM 1380 N N . HIS A 1 169 ? -2.719 -2.760 -6.260 1.00 98.38 169 HIS A N 1
ATOM 1381 C CA . HIS A 1 169 ? -2.805 -4.130 -5.763 1.00 98.38 169 HIS A CA 1
ATOM 1382 C C . HIS A 1 169 ? -3.037 -4.173 -4.246 1.00 98.38 169 HIS A C 1
ATOM 1384 O O . HIS A 1 169 ? -3.923 -4.906 -3.798 1.00 98.38 169 HIS A O 1
ATOM 1390 N N . ILE A 1 170 ? -2.338 -3.335 -3.465 1.00 98.75 170 ILE A N 1
ATOM 1391 C CA . ILE A 1 170 ? -2.607 -3.175 -2.028 1.00 98.75 170 ILE A CA 1
ATOM 1392 C C . ILE A 1 170 ? -4.072 -2.794 -1.813 1.00 98.75 170 ILE A C 1
ATOM 1394 O O . ILE A 1 170 ? -4.783 -3.484 -1.079 1.00 98.75 170 ILE A O 1
ATOM 1398 N N . HIS A 1 171 ? -4.547 -1.750 -2.498 1.00 98.69 171 HIS A N 1
ATOM 1399 C CA . HIS A 1 171 ? -5.928 -1.295 -2.368 1.00 98.69 171 HIS A CA 1
ATOM 1400 C C . HIS A 1 171 ? -6.920 -2.417 -2.690 1.00 98.69 171 HIS A C 1
ATOM 1402 O O . HIS A 1 171 ? -7.802 -2.712 -1.887 1.00 98.69 171 HIS A O 1
ATOM 1408 N N . LYS A 1 172 ? -6.744 -3.094 -3.831 1.00 98.56 172 LYS A N 1
ATOM 1409 C CA . LYS A 1 172 ? -7.622 -4.178 -4.283 1.00 98.56 172 LYS A CA 1
ATOM 1410 C C . LYS A 1 172 ? -7.727 -5.294 -3.247 1.00 98.56 172 LYS A C 1
ATOM 1412 O O . LYS A 1 172 ? -8.842 -5.709 -2.927 1.00 98.56 172 LYS A O 1
ATOM 1417 N N . ILE A 1 173 ? -6.599 -5.782 -2.726 1.00 98.69 173 ILE A N 1
ATOM 1418 C CA . ILE A 1 173 ? -6.597 -6.907 -1.783 1.00 98.69 173 ILE A CA 1
ATOM 1419 C C . ILE A 1 173 ? -7.255 -6.513 -0.462 1.00 98.69 173 ILE A C 1
ATOM 1421 O O . ILE A 1 173 ? -8.172 -7.203 -0.020 1.00 98.69 173 ILE A O 1
ATOM 1425 N N . TRP A 1 174 ? -6.876 -5.383 0.135 1.00 98.62 174 TRP A N 1
ATOM 1426 C CA . TRP A 1 174 ? -7.464 -4.957 1.409 1.00 98.62 174 TRP A CA 1
ATOM 1427 C C . TRP A 1 174 ? -8.934 -4.564 1.284 1.00 98.62 174 TRP A C 1
ATOM 1429 O O . TRP A 1 174 ? -9.731 -4.884 2.166 1.00 98.62 174 TRP A O 1
ATOM 1439 N N . ASN A 1 175 ? -9.329 -3.948 0.169 1.00 98.25 175 ASN A N 1
ATOM 1440 C CA . ASN A 1 175 ? -10.731 -3.669 -0.116 1.00 98.25 175 ASN A CA 1
ATOM 1441 C C . ASN A 1 175 ? -11.542 -4.966 -0.264 1.00 98.25 175 ASN A C 1
ATOM 1443 O O . ASN A 1 175 ? -12.645 -5.054 0.265 1.00 98.25 175 ASN A O 1
ATOM 1447 N N . THR A 1 176 ? -10.985 -5.995 -0.910 1.00 98.31 176 THR A N 1
ATOM 1448 C CA . THR A 1 176 ? -11.627 -7.317 -1.045 1.00 98.31 176 THR A CA 1
ATOM 1449 C C . THR A 1 176 ? -11.760 -8.013 0.309 1.00 98.31 176 THR A C 1
ATOM 1451 O O . THR A 1 176 ? -12.846 -8.461 0.676 1.00 98.31 176 THR A O 1
ATOM 1454 N N . ILE A 1 177 ? -10.682 -8.038 1.097 1.00 98.56 177 ILE A N 1
ATOM 1455 C CA . ILE A 1 177 ? -10.659 -8.589 2.458 1.00 98.56 177 ILE A CA 1
ATOM 1456 C C . ILE A 1 177 ? -11.764 -7.968 3.323 1.00 98.56 177 ILE A C 1
ATOM 1458 O O . ILE A 1 177 ? -12.481 -8.686 4.015 1.00 98.56 177 ILE A O 1
ATOM 1462 N N . LEU A 1 178 ? -11.943 -6.647 3.241 1.00 97.06 178 LEU A N 1
ATOM 1463 C CA . LEU A 1 178 ? -12.961 -5.910 3.995 1.00 97.06 178 LEU A CA 1
ATOM 1464 C C . LEU A 1 178 ? -14.332 -5.846 3.296 1.00 97.06 178 LEU A C 1
ATOM 1466 O O . LEU A 1 178 ? -15.225 -5.145 3.765 1.00 97.06 178 LEU A O 1
ATOM 1470 N N . GLY A 1 179 ? -14.522 -6.556 2.181 1.00 95.69 179 GLY A N 1
ATOM 1471 C CA . GLY A 1 179 ? -15.802 -6.630 1.470 1.00 95.69 179 GLY A CA 1
ATOM 1472 C C . GLY A 1 179 ? -16.278 -5.298 0.877 1.00 95.69 179 GLY A C 1
ATOM 1473 O O . GLY A 1 179 ? -17.479 -5.080 0.763 1.00 95.69 179 GLY A O 1
ATOM 1474 N N . GLY A 1 180 ? -15.362 -4.379 0.557 1.00 91.81 180 GLY A N 1
ATOM 1475 C CA . GLY A 1 180 ? -15.684 -3.050 0.021 1.00 91.81 180 GLY A CA 1
ATOM 1476 C C . GLY A 1 180 ? -16.329 -2.091 1.028 1.00 91.81 180 GLY A C 1
ATOM 1477 O O . GLY A 1 180 ? -16.810 -1.029 0.644 1.00 91.81 180 GLY A O 1
ATOM 1478 N N . ARG A 1 181 ? -16.368 -2.451 2.314 1.00 86.12 181 ARG A N 1
ATOM 1479 C CA . ARG A 1 181 ? -17.060 -1.692 3.361 1.00 86.12 181 ARG A CA 1
ATOM 1480 C C . ARG A 1 181 ? -16.197 -0.549 3.888 1.00 86.12 181 ARG A C 1
ATOM 1482 O O . ARG A 1 181 ? -15.245 -0.780 4.634 1.00 86.12 181 ARG A O 1
ATOM 1489 N N . GLU A 1 182 ? -16.553 0.686 3.536 1.00 83.25 182 GLU A N 1
ATOM 1490 C CA . GLU A 1 182 ? -15.848 1.905 3.976 1.00 83.25 182 GLU A CA 1
ATOM 1491 C C . GLU A 1 182 ? -15.760 2.032 5.501 1.00 83.25 182 GLU A C 1
ATOM 1493 O O . GLU A 1 182 ? -14.726 2.416 6.048 1.00 83.25 182 GLU A O 1
ATOM 1498 N N . ASP A 1 183 ? -16.821 1.638 6.202 1.00 79.38 183 ASP A N 1
ATOM 1499 C CA . ASP A 1 183 ? -16.908 1.672 7.658 1.00 79.38 183 ASP A CA 1
ATOM 1500 C C . ASP A 1 183 ? -15.898 0.751 8.362 1.00 79.38 183 ASP A C 1
ATOM 1502 O O . ASP A 1 183 ? -15.520 1.011 9.506 1.00 79.38 183 ASP A O 1
ATOM 1506 N N . LEU A 1 184 ? -15.413 -0.289 7.674 1.00 86.06 184 LEU A N 1
ATOM 1507 C CA . LEU A 1 184 ? -14.433 -1.233 8.212 1.00 86.06 184 LEU A CA 1
ATOM 1508 C C . LEU A 1 184 ? -12.984 -0.804 7.947 1.00 86.06 184 LEU A C 1
ATOM 1510 O O . LEU A 1 184 ? -12.091 -1.201 8.695 1.00 86.06 184 LEU A O 1
ATOM 1514 N N . LYS A 1 185 ? -12.726 0.026 6.925 1.00 89.50 185 LYS A N 1
ATOM 1515 C CA . LYS A 1 185 ? -11.359 0.413 6.517 1.00 89.50 185 LYS A CA 1
ATOM 1516 C C . LYS A 1 185 ? -10.596 1.140 7.624 1.00 89.50 185 LYS A C 1
ATOM 1518 O O . LYS A 1 185 ? -9.432 0.836 7.870 1.00 89.50 185 LYS A O 1
ATOM 1523 N N . GLN A 1 186 ? -11.273 2.028 8.351 1.00 83.75 186 GLN A N 1
ATOM 1524 C CA . GLN A 1 186 ? -10.683 2.775 9.472 1.00 83.75 186 GLN A CA 1
ATOM 1525 C C . GLN A 1 186 ? -10.479 1.915 10.730 1.00 83.75 186 GLN A C 1
ATOM 1527 O O . GLN A 1 186 ? -9.739 2.307 11.628 1.00 83.75 186 GLN A O 1
ATOM 1532 N N . LEU A 1 187 ? -11.134 0.751 10.815 1.00 84.19 187 LEU A N 1
ATOM 1533 C CA . LEU A 1 187 ? -10.984 -0.196 11.925 1.00 84.19 187 LEU A CA 1
ATOM 1534 C C . LEU A 1 187 ? -9.793 -1.145 11.723 1.00 84.19 187 LEU A C 1
ATOM 1536 O O . LEU A 1 187 ? -9.450 -1.893 12.640 1.00 84.19 187 LEU A O 1
ATOM 1540 N N . LEU A 1 188 ? -9.172 -1.133 10.539 1.00 91.75 188 LEU A N 1
ATOM 1541 C CA . LEU A 1 188 ? -7.963 -1.896 10.268 1.00 91.75 188 LEU A CA 1
ATOM 1542 C C . LEU A 1 188 ? -6.801 -1.337 11.092 1.00 91.75 188 LEU A C 1
ATOM 1544 O O . LEU A 1 188 ? -6.406 -0.186 10.917 1.00 91.75 188 LEU A O 1
ATOM 1548 N N . ASP A 1 189 ? -6.226 -2.176 11.949 1.00 89.12 189 ASP A N 1
ATOM 1549 C CA . ASP A 1 189 ? -5.067 -1.837 12.768 1.00 89.12 189 ASP A CA 1
ATOM 1550 C C . ASP A 1 189 ? -3.760 -2.430 12.224 1.00 89.12 189 ASP A C 1
ATOM 1552 O O . ASP A 1 189 ? -3.743 -3.416 11.483 1.00 89.12 189 ASP A O 1
ATOM 1556 N N . VAL A 1 190 ? -2.643 -1.838 12.647 1.00 92.75 190 VAL A N 1
ATOM 1557 C CA . VAL A 1 190 ? -1.293 -2.244 12.232 1.00 92.75 190 VAL A CA 1
ATOM 1558 C C . VAL A 1 190 ? -0.933 -3.672 12.647 1.00 92.75 190 VAL A C 1
ATOM 1560 O O . VAL A 1 190 ? -0.189 -4.348 11.939 1.00 92.75 190 VAL A O 1
ATOM 1563 N N . THR A 1 191 ? -1.466 -4.173 13.765 1.00 95.00 191 THR A N 1
ATOM 1564 C CA . THR A 1 191 ? -1.167 -5.538 14.231 1.00 95.00 191 THR A CA 1
ATOM 1565 C C . THR A 1 191 ? -1.794 -6.557 13.289 1.00 95.00 191 THR A C 1
ATOM 1567 O O . THR A 1 191 ? -1.144 -7.529 12.908 1.00 95.00 191 THR A O 1
ATOM 1570 N N . THR A 1 192 ? -3.031 -6.299 12.859 1.00 97.69 192 THR A N 1
ATOM 1571 C CA . THR A 1 192 ? -3.714 -7.084 11.827 1.00 97.69 192 THR A CA 1
ATOM 1572 C C . THR A 1 192 ? -2.924 -7.085 10.517 1.00 97.69 192 THR A C 1
ATOM 1574 O O . THR A 1 192 ? -2.682 -8.155 9.960 1.00 97.69 192 THR A O 1
ATOM 1577 N N . VAL A 1 193 ? -2.464 -5.917 10.049 1.00 98.25 193 VAL A N 1
ATOM 1578 C CA . VAL A 1 193 ? -1.653 -5.810 8.821 1.00 98.25 193 VAL A CA 1
ATOM 1579 C C . VAL A 1 193 ? -0.362 -6.616 8.932 1.00 98.25 193 VAL A C 1
ATOM 1581 O O . VAL A 1 193 ? -0.112 -7.465 8.081 1.00 98.25 193 VAL A O 1
ATOM 1584 N N . ARG A 1 194 ? 0.418 -6.431 10.003 1.00 97.25 194 ARG A N 1
ATOM 1585 C CA . ARG A 1 194 ? 1.691 -7.144 10.214 1.00 97.25 194 ARG A CA 1
ATOM 1586 C C . ARG A 1 194 ? 1.522 -8.657 10.287 1.00 97.25 194 ARG A C 1
ATOM 1588 O O . ARG A 1 194 ? 2.368 -9.393 9.797 1.00 97.25 194 ARG A O 1
ATOM 1595 N N . LYS A 1 195 ? 0.427 -9.129 10.884 1.00 97.38 195 LYS A N 1
ATOM 1596 C CA . LYS A 1 195 ? 0.125 -10.561 10.948 1.00 97.38 195 LYS A CA 1
ATOM 1597 C C . LYS A 1 195 ? -0.300 -11.146 9.609 1.00 97.38 195 LYS A C 1
ATOM 1599 O O . LYS A 1 195 ? -0.152 -12.350 9.451 1.00 97.38 195 LYS A O 1
ATOM 1604 N N . LEU A 1 196 ? -0.857 -10.357 8.692 1.00 98.31 196 LEU A N 1
ATOM 1605 C CA . LEU A 1 196 ? -1.361 -10.848 7.405 1.00 98.31 196 LEU A CA 1
ATOM 1606 C C . LEU A 1 196 ? -0.399 -10.623 6.244 1.00 98.31 196 LEU A C 1
ATOM 1608 O O . LEU A 1 196 ? -0.393 -11.432 5.319 1.00 98.31 196 LEU A O 1
ATOM 1612 N N . GLN A 1 197 ? 0.388 -9.550 6.267 1.00 97.88 197 GLN A N 1
ATOM 1613 C CA . GLN A 1 197 ? 1.296 -9.233 5.173 1.00 97.88 197 GLN A CA 1
ATOM 1614 C C . GLN A 1 197 ? 2.260 -10.390 4.906 1.00 97.88 197 GLN A C 1
ATOM 1616 O O . GLN A 1 197 ? 2.684 -11.090 5.825 1.00 97.88 197 GLN A O 1
ATOM 1621 N N . CYS A 1 198 ? 2.607 -10.576 3.637 1.00 96.69 198 CYS A N 1
ATOM 1622 C CA . CYS A 1 198 ? 3.483 -11.652 3.170 1.00 96.69 198 CYS A CA 1
ATOM 1623 C C . CYS A 1 198 ? 2.926 -13.083 3.330 1.00 96.69 198 CYS A C 1
ATOM 1625 O O . CYS A 1 198 ? 3.623 -14.031 2.980 1.00 96.69 198 CYS A O 1
ATOM 1627 N N . ARG A 1 199 ? 1.679 -13.272 3.785 1.00 97.94 199 ARG A N 1
ATOM 1628 C CA . ARG A 1 199 ? 1.018 -14.591 3.798 1.00 97.94 199 ARG A CA 1
ATOM 1629 C C . ARG A 1 199 ? 0.300 -14.877 2.488 1.00 97.94 199 ARG A C 1
ATOM 1631 O O . ARG A 1 199 ? -0.245 -13.963 1.874 1.00 97.94 199 ARG A O 1
ATOM 1638 N N . ALA A 1 200 ? 0.227 -16.150 2.106 1.00 97.25 200 ALA A N 1
ATOM 1639 C CA . ALA A 1 200 ? -0.447 -16.603 0.887 1.00 97.25 200 ALA A CA 1
ATOM 1640 C C . ALA A 1 200 ? -1.511 -17.674 1.206 1.00 97.25 200 ALA A C 1
ATOM 1642 O O . ALA A 1 200 ? -1.297 -18.857 0.935 1.00 97.25 200 ALA A O 1
ATOM 1643 N N . PRO A 1 201 ? -2.668 -17.309 1.791 1.00 97.38 201 PRO A N 1
ATOM 1644 C CA . PRO A 1 201 ? -3.655 -18.277 2.287 1.00 97.38 201 PRO A CA 1
ATOM 1645 C C . PRO A 1 201 ? -4.240 -19.208 1.215 1.00 97.38 201 PRO A C 1
ATOM 1647 O O . PRO A 1 201 ? -4.612 -20.338 1.540 1.00 97.38 201 PRO A O 1
ATOM 1650 N N . GLY A 1 202 ? -4.313 -18.763 -0.044 1.00 94.75 202 GLY A N 1
ATOM 1651 C CA . GLY A 1 202 ? -4.747 -19.592 -1.170 1.00 94.75 202 GLY A CA 1
ATOM 1652 C C . GLY A 1 202 ? -3.753 -20.693 -1.559 1.00 94.75 202 GLY A C 1
ATOM 1653 O O . GLY A 1 202 ? -4.173 -21.719 -2.086 1.00 94.75 202 GLY A O 1
ATOM 1654 N N . ALA A 1 203 ? -2.460 -20.518 -1.259 1.00 95.38 203 ALA A N 1
ATOM 1655 C CA . ALA A 1 203 ? -1.388 -21.444 -1.643 1.00 95.38 203 ALA A CA 1
ATOM 1656 C C . ALA A 1 203 ? -0.755 -22.194 -0.451 1.00 95.38 203 ALA A C 1
ATOM 1658 O O . ALA A 1 203 ? -0.294 -23.324 -0.599 1.00 95.38 203 ALA A O 1
ATOM 1659 N N . SER A 1 204 ? -0.749 -21.601 0.747 1.00 97.50 204 SER A N 1
ATOM 1660 C CA . SER A 1 204 ? -0.078 -22.120 1.943 1.00 97.50 204 SER A CA 1
ATOM 1661 C C . SER A 1 204 ? -1.081 -22.623 2.982 1.00 97.50 204 SER A C 1
ATOM 1663 O O . SER A 1 204 ? -1.807 -21.853 3.616 1.00 97.50 204 SER A O 1
ATOM 1665 N N . LYS A 1 205 ? -1.092 -23.944 3.220 1.00 97.31 205 LYS A N 1
ATOM 1666 C CA . LYS A 1 205 ? -1.913 -24.562 4.282 1.00 97.31 205 LYS A CA 1
ATOM 1667 C C . LYS A 1 205 ? -1.545 -24.036 5.675 1.00 97.31 205 LYS A C 1
ATOM 1669 O O . LYS A 1 205 ? -2.431 -23.898 6.517 1.00 97.31 205 LYS A O 1
ATOM 1674 N N . ALA A 1 206 ? -0.265 -23.744 5.908 1.00 98.00 206 ALA A N 1
ATOM 1675 C CA . ALA A 1 206 ? 0.222 -23.212 7.178 1.00 98.00 206 ALA A CA 1
ATOM 1676 C C . ALA A 1 206 ? -0.331 -21.802 7.436 1.00 98.00 206 ALA A C 1
ATOM 1678 O O . ALA A 1 206 ? -0.946 -21.576 8.479 1.00 98.00 206 ALA A O 1
ATOM 1679 N N . ASP A 1 207 ? -0.227 -20.898 6.454 1.00 98.19 207 ASP A N 1
ATOM 1680 C CA . ASP A 1 207 ? -0.803 -19.549 6.557 1.00 98.19 207 ASP A CA 1
ATOM 1681 C C . ASP A 1 207 ? -2.310 -19.599 6.764 1.00 98.19 207 ASP A C 1
ATOM 1683 O O . ASP A 1 207 ? -2.857 -18.895 7.612 1.00 98.19 207 ASP A O 1
ATOM 1687 N N . ARG A 1 208 ? -2.990 -20.475 6.022 1.00 98.06 208 ARG A N 1
ATOM 1688 C CA . ARG A 1 208 ? -4.437 -20.647 6.127 1.00 98.06 208 ARG A CA 1
ATOM 1689 C C . ARG A 1 208 ? -4.867 -21.052 7.538 1.00 98.06 208 ARG A C 1
ATOM 1691 O O . ARG A 1 208 ? -5.852 -20.523 8.054 1.00 98.06 208 ARG A O 1
ATOM 1698 N N . THR A 1 209 ? -4.153 -21.994 8.150 1.00 98.12 209 THR A N 1
ATOM 1699 C CA . THR A 1 209 ? -4.417 -22.457 9.521 1.00 98.12 209 THR A CA 1
ATOM 1700 C C . THR A 1 209 ? -4.145 -21.353 10.535 1.00 98.12 209 THR A C 1
ATOM 1702 O O . THR A 1 209 ? -4.986 -21.094 11.395 1.00 98.12 209 THR A O 1
ATOM 1705 N N . GLU A 1 210 ? -3.025 -20.648 10.393 1.00 97.94 210 GLU A N 1
ATOM 1706 C CA . GLU A 1 210 ? -2.639 -19.566 11.299 1.00 97.94 210 GLU A CA 1
ATOM 1707 C C . GLU A 1 210 ? -3.617 -18.383 11.252 1.00 97.94 210 GLU A C 1
ATOM 1709 O O . GLU A 1 210 ? -3.999 -17.833 12.288 1.00 97.94 210 GLU A O 1
ATOM 1714 N N . ILE A 1 211 ? -4.108 -18.038 10.059 1.00 98.25 211 ILE A N 1
ATOM 1715 C CA . ILE A 1 211 ? -5.143 -17.016 9.874 1.00 98.25 211 ILE A CA 1
ATOM 1716 C C . ILE A 1 211 ? -6.454 -17.445 10.536 1.00 98.25 211 ILE A C 1
ATOM 1718 O O . ILE A 1 211 ? -7.062 -16.649 11.249 1.00 98.25 211 ILE A O 1
ATOM 1722 N N . LYS A 1 212 ? -6.899 -18.696 10.340 1.00 98.12 212 LYS A N 1
ATOM 1723 C CA . LYS A 1 212 ? -8.112 -19.210 11.002 1.00 98.12 212 LYS A CA 1
ATOM 1724 C C . LYS A 1 212 ? -7.988 -19.116 12.521 1.00 98.12 212 LYS A C 1
ATOM 1726 O O . LYS A 1 212 ? -8.894 -18.592 13.163 1.00 98.12 212 LYS A O 1
ATOM 1731 N N . ARG A 1 213 ? -6.859 -19.569 13.072 1.00 97.94 213 ARG A N 1
ATOM 1732 C CA . ARG A 1 213 ? -6.555 -19.505 14.506 1.00 97.94 213 ARG A CA 1
ATOM 1733 C C . ARG A 1 213 ? -6.613 -18.063 15.022 1.00 97.94 213 ARG A C 1
ATOM 1735 O O . ARG A 1 213 ? -7.326 -17.794 15.982 1.00 97.94 213 ARG A O 1
ATOM 1742 N N . SER A 1 214 ? -5.956 -17.137 14.325 1.00 97.50 214 SER A N 1
ATOM 1743 C CA . SER A 1 214 ? -5.895 -15.723 14.721 1.00 97.50 214 SER A CA 1
ATOM 1744 C C . SER A 1 214 ? -7.218 -14.959 14.531 1.00 97.50 214 SER A C 1
ATOM 1746 O O . SER A 1 214 ? -7.456 -13.922 15.149 1.00 97.50 214 SER A O 1
ATOM 1748 N N . MET A 1 215 ? -8.108 -15.444 13.659 1.00 96.88 215 MET A N 1
ATOM 1749 C CA . MET A 1 215 ? -9.477 -14.928 13.554 1.00 96.88 215 MET A CA 1
ATOM 1750 C C . MET A 1 215 ? -10.347 -15.392 14.726 1.00 96.88 215 MET A C 1
ATOM 1752 O O . MET A 1 215 ? -11.139 -14.590 15.233 1.00 96.88 215 MET A O 1
ATOM 1756 N N . LEU A 1 216 ? -10.188 -16.657 15.143 1.00 95.00 216 LEU A N 1
ATOM 1757 C CA . LEU A 1 216 ? -10.918 -17.277 16.255 1.00 95.00 216 LEU A CA 1
ATOM 1758 C C . LEU A 1 216 ? -10.525 -16.682 17.610 1.00 95.00 216 LEU A C 1
ATOM 1760 O O . LEU A 1 216 ? -11.403 -16.358 18.401 1.00 95.00 216 LEU A O 1
ATOM 1764 N N . ASP A 1 217 ? -9.228 -16.483 17.858 1.00 93.88 217 ASP A N 1
ATOM 1765 C CA . ASP A 1 217 ? -8.731 -15.894 19.111 1.00 93.88 217 ASP A CA 1
ATOM 1766 C C . ASP A 1 217 ? -8.945 -14.367 19.210 1.00 93.88 217 ASP A C 1
ATOM 1768 O O . ASP A 1 217 ? -8.625 -13.747 20.223 1.00 93.88 217 ASP A O 1
ATOM 1772 N N . GLY A 1 218 ? -9.502 -13.746 18.164 1.00 91.12 218 GLY A N 1
ATOM 1773 C CA . GLY A 1 218 ? -9.807 -12.316 18.130 1.00 91.12 218 GLY A CA 1
ATOM 1774 C C . GLY A 1 218 ? -8.595 -11.411 17.901 1.00 91.12 218 GLY A C 1
ATOM 1775 O O . GLY A 1 218 ? -8.732 -10.186 17.946 1.00 91.12 218 GLY A O 1
ATOM 1776 N N . SER A 1 219 ? -7.416 -11.979 17.639 1.00 93.69 219 SER A N 1
ATOM 1777 C CA . SER A 1 219 ? -6.182 -11.213 17.479 1.00 93.69 219 SER A CA 1
ATOM 1778 C C . SER A 1 219 ? -6.001 -10.598 16.086 1.00 93.69 219 SER A C 1
ATOM 1780 O O . SER A 1 219 ? -5.187 -9.684 15.942 1.00 93.69 219 SER A O 1
ATOM 1782 N N . LEU A 1 220 ? -6.767 -11.049 15.084 1.00 96.94 220 LEU A N 1
ATOM 1783 C CA . LEU A 1 220 ? -6.975 -10.361 13.805 1.00 96.94 220 LEU A CA 1
ATOM 1784 C C . LEU A 1 220 ? -8.292 -9.575 13.797 1.00 96.94 220 LEU A C 1
ATOM 1786 O O . LEU A 1 220 ? -9.330 -10.039 14.287 1.00 96.94 220 LEU A O 1
ATOM 1790 N N . PHE A 1 221 ? -8.247 -8.387 13.187 1.00 94.06 221 PHE A N 1
ATOM 1791 C CA . PHE A 1 221 ? -9.368 -7.452 13.061 1.00 94.06 221 PHE A CA 1
ATOM 1792 C C . PHE A 1 221 ? -10.043 -7.183 14.408 1.00 94.06 221 PHE A C 1
ATOM 1794 O O . PHE A 1 221 ? -11.268 -7.196 14.517 1.00 94.06 221 PHE A O 1
ATOM 1801 N N . ARG A 1 222 ? -9.259 -6.971 15.472 1.00 90.75 222 ARG A N 1
ATOM 1802 C CA . ARG A 1 222 ? -9.765 -6.846 16.854 1.00 90.75 222 ARG A CA 1
ATOM 1803 C C . ARG A 1 222 ? -10.793 -5.722 17.039 1.00 90.75 222 ARG A C 1
ATOM 1805 O O . ARG A 1 222 ? -11.608 -5.742 17.962 1.00 90.75 222 ARG A O 1
ATOM 1812 N N . HIS A 1 223 ? -10.763 -4.722 16.160 1.00 84.94 223 HIS A N 1
ATOM 1813 C CA . HIS A 1 223 ? -11.712 -3.615 16.165 1.00 84.94 223 HIS A CA 1
ATOM 1814 C C . HIS A 1 223 ? -12.993 -3.904 15.368 1.00 84.94 223 HIS A C 1
ATOM 1816 O O . HIS A 1 223 ? -13.874 -3.058 15.353 1.00 84.94 223 HIS A O 1
ATOM 1822 N N . VAL A 1 224 ? -13.169 -5.091 14.792 1.00 85.56 224 VAL A N 1
ATOM 1823 C CA . VAL A 1 224 ? -14.435 -5.532 14.190 1.00 85.56 224 VAL A CA 1
ATOM 1824 C C . VAL A 1 224 ? -15.120 -6.494 15.160 1.00 85.56 224 VAL A C 1
ATOM 1826 O O . VAL A 1 224 ? -14.625 -7.596 15.390 1.00 85.56 224 VAL A O 1
ATOM 1829 N N . THR A 1 225 ? -16.235 -6.074 15.768 1.00 81.81 225 THR A N 1
ATOM 1830 C CA . THR A 1 225 ? -16.999 -6.888 16.747 1.00 81.81 225 THR A CA 1
ATOM 1831 C C . THR A 1 225 ? -18.171 -7.642 16.159 1.00 81.81 225 THR A C 1
ATOM 1833 O O . THR A 1 225 ? -18.572 -8.650 16.728 1.00 81.81 225 THR A O 1
ATOM 1836 N N . SER A 1 226 ? -18.748 -7.139 15.072 1.00 85.50 226 SER A N 1
ATOM 1837 C CA . SER A 1 226 ? -19.906 -7.746 14.426 1.00 85.50 226 SER A CA 1
ATOM 1838 C C . SER A 1 226 ? -19.567 -9.170 13.959 1.00 85.50 226 SER A C 1
ATOM 1840 O O . SER A 1 226 ? -18.666 -9.321 13.131 1.00 85.50 226 SER A O 1
ATOM 1842 N N . PRO A 1 227 ? -20.240 -10.223 14.469 1.00 87.06 227 PRO A N 1
ATOM 1843 C CA . PRO A 1 227 ? -19.922 -11.601 14.097 1.00 87.06 227 PRO A CA 1
ATOM 1844 C C . PRO A 1 227 ? -20.080 -11.867 12.597 1.00 87.06 227 PRO A C 1
ATOM 1846 O O . PRO A 1 227 ? -19.263 -12.577 12.016 1.00 87.06 227 PRO A O 1
ATOM 1849 N N . SER A 1 228 ? -21.077 -11.250 11.952 1.00 92.19 228 SER A N 1
ATOM 1850 C CA . SER A 1 228 ? -21.292 -11.373 10.508 1.00 92.19 228 SER A CA 1
ATOM 1851 C C . SER A 1 228 ? -20.174 -10.715 9.702 1.00 92.19 228 SER A C 1
ATOM 1853 O O . SER A 1 228 ? -19.677 -11.318 8.754 1.00 92.19 228 SER A O 1
ATOM 1855 N N . ASP A 1 229 ? -19.734 -9.512 10.093 1.00 92.12 229 ASP A N 1
ATOM 1856 C CA . ASP A 1 229 ? -18.625 -8.836 9.409 1.00 92.12 229 ASP A CA 1
ATOM 1857 C C . ASP A 1 229 ? -17.304 -9.589 9.645 1.00 92.12 229 ASP A C 1
ATOM 1859 O O . ASP A 1 229 ? -16.513 -9.748 8.717 1.00 92.12 229 ASP A O 1
ATOM 1863 N N . ARG A 1 230 ? -17.079 -10.132 10.852 1.00 95.62 230 ARG A N 1
ATOM 1864 C CA . ARG A 1 230 ? -15.910 -10.983 11.140 1.00 95.62 230 ARG A CA 1
ATOM 1865 C C . ARG A 1 230 ? -15.898 -12.247 10.286 1.00 95.62 230 ARG A C 1
ATOM 1867 O O . ARG A 1 230 ? -14.846 -12.600 9.759 1.00 95.62 230 ARG A O 1
ATOM 1874 N N . GLU A 1 231 ? -17.036 -12.920 10.139 1.00 96.75 231 GLU A N 1
ATOM 1875 C CA . GLU A 1 231 ? -17.136 -14.132 9.322 1.00 96.75 231 GLU A CA 1
ATOM 1876 C C . GLU A 1 231 ? -16.960 -13.833 7.827 1.00 96.75 231 GLU A C 1
ATOM 1878 O O . GLU A 1 231 ? -16.266 -14.572 7.127 1.00 96.75 231 GLU A O 1
ATOM 1883 N N . MET A 1 232 ? -17.505 -12.712 7.341 1.00 97.81 232 MET A N 1
ATOM 1884 C CA . MET A 1 232 ? -17.244 -12.218 5.986 1.00 97.81 232 MET A CA 1
ATOM 1885 C C . MET A 1 232 ? -15.745 -11.991 5.760 1.00 97.81 232 MET A C 1
ATOM 1887 O O . MET A 1 232 ? -15.180 -12.561 4.830 1.00 97.81 232 MET A O 1
ATOM 1891 N N . ILE A 1 233 ? -15.087 -11.218 6.631 1.00 98.38 233 ILE A N 1
ATOM 1892 C CA . ILE A 1 233 ? -13.643 -10.959 6.539 1.00 98.38 233 ILE A CA 1
ATOM 1893 C C . ILE A 1 233 ? -12.857 -12.274 6.569 1.00 98.38 233 ILE A C 1
ATOM 1895 O O . ILE A 1 233 ? -11.929 -12.458 5.782 1.00 98.38 233 ILE A O 1
ATOM 1899 N N . ARG A 1 234 ? -13.241 -13.216 7.444 1.00 98.12 234 ARG A N 1
ATOM 1900 C CA . ARG A 1 234 ? -12.590 -14.527 7.557 1.00 98.12 234 ARG A CA 1
ATOM 1901 C C . ARG A 1 234 ? -12.631 -15.279 6.233 1.00 98.12 234 ARG A C 1
ATOM 1903 O O . ARG A 1 234 ? -11.598 -15.791 5.814 1.00 98.12 234 ARG A O 1
ATOM 1910 N N . ARG A 1 235 ? -13.796 -15.365 5.584 1.00 98.12 235 ARG A N 1
ATOM 1911 C CA . ARG A 1 235 ? -13.917 -16.012 4.269 1.00 98.12 235 ARG A CA 1
ATOM 1912 C C . ARG A 1 235 ? -13.068 -15.292 3.226 1.00 98.12 235 ARG A C 1
ATOM 1914 O O . ARG A 1 235 ? -12.226 -15.936 2.610 1.00 98.12 235 ARG A O 1
ATOM 1921 N N . ASN A 1 236 ? -13.207 -13.971 3.122 1.00 98.50 236 ASN A N 1
ATOM 1922 C CA . ASN A 1 236 ? -12.529 -13.177 2.099 1.00 98.50 236 ASN A CA 1
ATOM 1923 C C . ASN A 1 236 ? -10.998 -13.270 2.209 1.00 98.50 236 ASN A C 1
ATOM 1925 O O . ASN A 1 236 ? -10.328 -13.476 1.202 1.00 98.50 236 ASN A O 1
ATOM 1929 N N . VAL A 1 237 ? -10.427 -13.179 3.419 1.00 98.25 237 VAL A N 1
ATOM 1930 C CA . VAL A 1 237 ? -8.976 -13.364 3.630 1.00 98.25 237 VAL A CA 1
ATOM 1931 C C . VAL A 1 237 ? -8.523 -14.745 3.164 1.00 98.25 237 VAL A C 1
ATOM 1933 O O . VAL A 1 237 ? -7.474 -14.868 2.541 1.00 98.25 237 VAL A O 1
ATOM 1936 N N . LEU A 1 238 ? -9.291 -15.793 3.466 1.00 98.00 238 LEU A N 1
ATOM 1937 C CA . LEU A 1 238 ? -8.922 -17.170 3.131 1.00 98.00 238 LEU A CA 1
ATOM 1938 C C . LEU A 1 238 ? -9.068 -17.498 1.637 1.00 98.00 238 LEU A C 1
ATOM 1940 O O . LEU A 1 238 ? -8.583 -18.550 1.219 1.00 98.00 238 LEU A O 1
ATOM 1944 N N . GLU A 1 239 ? -9.738 -16.639 0.871 1.00 97.00 239 GLU A N 1
ATOM 1945 C CA . GLU A 1 239 ? -9.907 -16.733 -0.584 1.00 97.00 239 GLU A CA 1
ATOM 1946 C C . GLU A 1 239 ? -8.839 -15.948 -1.357 1.00 97.00 239 GLU A C 1
ATOM 1948 O O . GLU A 1 239 ? -8.751 -16.075 -2.577 1.00 97.00 239 GLU A O 1
ATOM 1953 N N . VAL A 1 240 ? -7.993 -15.164 -0.676 1.00 97.50 240 VAL A N 1
ATOM 1954 C CA . VAL A 1 240 ? -6.900 -14.440 -1.336 1.00 97.50 240 VAL A CA 1
ATOM 1955 C C . VAL A 1 240 ? -5.919 -15.437 -1.963 1.00 97.50 240 VAL A C 1
ATOM 1957 O O . VAL A 1 240 ? -5.275 -16.231 -1.274 1.00 97.50 240 VAL A O 1
ATOM 1960 N N . THR A 1 241 ? -5.802 -15.378 -3.290 1.00 95.81 241 THR A N 1
ATOM 1961 C CA . THR A 1 241 ? -4.972 -16.283 -4.102 1.00 95.81 241 THR A CA 1
ATOM 1962 C C . THR A 1 241 ? -3.542 -15.792 -4.306 1.00 95.81 241 THR A C 1
ATOM 1964 O O . THR A 1 241 ? -2.701 -16.543 -4.793 1.00 95.81 241 THR A O 1
ATOM 1967 N N . THR A 1 242 ? -3.248 -14.550 -3.929 1.00 95.81 242 THR A N 1
ATOM 1968 C CA . THR A 1 242 ? -1.909 -13.957 -3.993 1.00 95.81 242 THR A CA 1
ATOM 1969 C C . THR A 1 242 ? -1.285 -13.866 -2.603 1.00 95.81 242 THR A C 1
ATOM 1971 O O . THR A 1 242 ? -1.922 -14.143 -1.586 1.00 95.81 242 THR A O 1
ATOM 1974 N N . ILE A 1 243 ? -0.027 -13.436 -2.541 1.00 97.19 243 ILE A N 1
ATOM 1975 C CA . ILE A 1 243 ? 0.542 -12.929 -1.292 1.00 97.19 243 ILE A CA 1
ATOM 1976 C C . ILE A 1 243 ? -0.256 -11.683 -0.882 1.00 97.19 243 ILE A C 1
ATOM 1978 O O . ILE A 1 243 ? -0.564 -10.847 -1.733 1.00 97.19 243 ILE A O 1
ATOM 1982 N N . ILE A 1 244 ? -0.606 -11.557 0.400 1.00 98.56 244 ILE A N 1
ATOM 1983 C CA . ILE A 1 244 ? -1.273 -10.365 0.932 1.00 98.56 244 ILE A CA 1
ATOM 1984 C C . ILE A 1 244 ? -0.246 -9.220 0.983 1.00 98.56 244 ILE A C 1
ATOM 1986 O O . ILE A 1 244 ? 0.722 -9.303 1.750 1.00 98.56 244 ILE A O 1
ATOM 1990 N N . PRO A 1 245 ? -0.433 -8.148 0.194 1.00 98.56 245 PRO A N 1
ATOM 1991 C CA . PRO A 1 245 ? 0.507 -7.040 0.134 1.00 98.56 245 PRO A CA 1
ATOM 1992 C C . PRO A 1 245 ? 0.251 -6.032 1.266 1.00 98.56 245 PRO A C 1
ATOM 1994 O O . PRO A 1 245 ? -0.844 -5.927 1.812 1.00 98.56 245 PRO A O 1
ATOM 1997 N N . SER A 1 246 ? 1.253 -5.231 1.588 1.00 98.50 246 SER A N 1
ATOM 1998 C CA . SER A 1 246 ? 1.188 -4.062 2.473 1.00 98.50 246 SER A CA 1
ATOM 1999 C C . SER A 1 246 ? 2.122 -2.957 1.971 1.00 98.50 246 SER A C 1
ATOM 2001 O O . SER A 1 246 ? 2.962 -3.203 1.100 1.00 98.50 246 SER A O 1
ATOM 2003 N N . ILE A 1 247 ? 2.011 -1.750 2.534 1.00 98.56 247 ILE A N 1
ATOM 2004 C CA . ILE A 1 247 ? 2.954 -0.655 2.241 1.00 98.56 247 ILE A CA 1
ATOM 2005 C C . ILE A 1 247 ? 4.389 -1.071 2.605 1.00 98.56 247 ILE A C 1
ATOM 2007 O O . ILE A 1 247 ? 5.320 -0.800 1.856 1.00 98.56 247 ILE A O 1
ATOM 2011 N N . GLU A 1 248 ? 4.576 -1.811 3.697 1.00 97.12 248 GLU A N 1
ATOM 2012 C CA . GLU A 1 248 ? 5.894 -2.330 4.076 1.00 97.12 248 GLU A CA 1
ATOM 2013 C C . GLU A 1 248 ? 6.437 -3.313 3.027 1.00 97.12 248 GLU A C 1
ATOM 2015 O O . GLU A 1 248 ? 7.556 -3.160 2.541 1.00 97.12 248 GLU A O 1
ATOM 2020 N N . SER A 1 249 ? 5.613 -4.269 2.581 1.00 96.69 249 SER A N 1
ATOM 2021 C CA . SER A 1 249 ? 6.022 -5.201 1.522 1.00 96.69 249 SER A CA 1
ATOM 2022 C C . SER A 1 249 ? 6.344 -4.491 0.200 1.00 96.69 249 SER A C 1
ATOM 2024 O O . SER A 1 249 ? 7.196 -4.965 -0.546 1.00 96.69 249 SER A O 1
ATOM 2026 N N . PHE A 1 250 ? 5.700 -3.353 -0.094 1.00 98.06 250 PHE A N 1
ATOM 2027 C CA . PHE A 1 250 ? 6.026 -2.535 -1.262 1.00 98.06 250 PHE A CA 1
ATOM 2028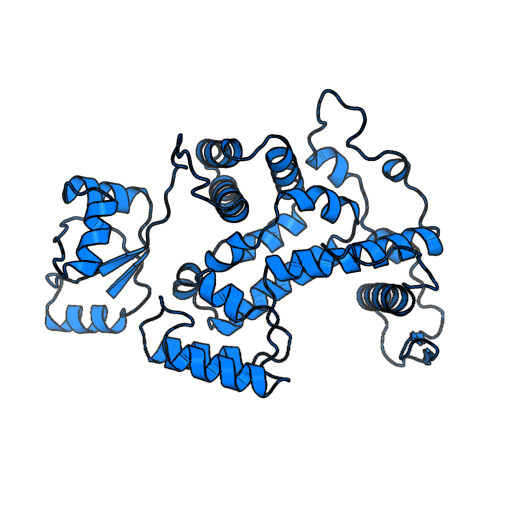 C C . PHE A 1 250 ? 7.475 -2.046 -1.192 1.00 98.06 250 PHE A C 1
ATOM 2030 O O . PHE A 1 250 ? 8.211 -2.200 -2.164 1.00 98.06 250 PHE A O 1
ATOM 2037 N N . HIS A 1 251 ? 7.916 -1.529 -0.041 1.00 96.50 251 HIS A N 1
ATOM 2038 C CA . HIS A 1 251 ? 9.305 -1.099 0.132 1.00 96.50 251 HIS A CA 1
ATOM 2039 C C . HIS A 1 251 ? 10.290 -2.256 -0.073 1.00 96.50 251 HIS A C 1
ATOM 2041 O O . HIS A 1 251 ? 11.273 -2.082 -0.793 1.00 96.50 251 HIS A O 1
ATOM 2047 N N . ASN A 1 252 ? 9.981 -3.442 0.458 1.00 93.62 252 ASN A N 1
ATOM 2048 C CA . ASN A 1 252 ? 10.814 -4.635 0.275 1.00 93.62 252 ASN A CA 1
ATOM 2049 C C . ASN A 1 252 ? 10.900 -5.053 -1.202 1.00 93.62 252 ASN A C 1
ATOM 2051 O O . ASN A 1 252 ? 11.977 -5.371 -1.698 1.00 93.62 252 ASN A O 1
ATOM 2055 N N . ASN A 1 253 ? 9.784 -5.003 -1.935 1.00 93.44 253 ASN A N 1
ATOM 2056 C CA . ASN A 1 253 ? 9.770 -5.308 -3.368 1.00 93.44 253 ASN A CA 1
ATOM 2057 C C . ASN A 1 253 ? 10.522 -4.255 -4.191 1.00 93.44 253 ASN A C 1
ATOM 2059 O O . ASN A 1 253 ? 11.204 -4.601 -5.155 1.00 93.44 253 ASN A O 1
ATOM 2063 N N . MET A 1 254 ? 10.474 -2.983 -3.788 1.00 94.44 254 MET A N 1
ATOM 2064 C CA . MET A 1 254 ? 11.196 -1.914 -4.477 1.00 94.44 254 MET A CA 1
ATOM 2065 C C . MET A 1 254 ? 12.719 -2.085 -4.449 1.00 94.44 254 MET A C 1
ATOM 2067 O O . MET A 1 254 ? 13.385 -1.579 -5.354 1.00 94.44 254 MET A O 1
ATOM 2071 N N . ILE A 1 255 ? 13.278 -2.826 -3.484 1.00 89.50 255 ILE A N 1
ATOM 2072 C CA . ILE A 1 255 ? 14.706 -3.193 -3.483 1.00 89.50 255 ILE A CA 1
ATOM 2073 C C . ILE A 1 255 ? 15.036 -3.984 -4.758 1.00 89.50 255 ILE A C 1
ATOM 2075 O O . ILE A 1 255 ? 15.966 -3.631 -5.481 1.00 89.50 255 ILE A O 1
ATOM 2079 N N . TYR A 1 256 ? 14.220 -4.986 -5.089 1.00 88.75 256 TYR A N 1
ATOM 2080 C CA . TYR A 1 256 ? 14.390 -5.806 -6.291 1.00 88.75 256 TYR A CA 1
ATOM 2081 C C . TYR A 1 256 ? 14.055 -5.030 -7.566 1.00 88.75 256 TYR A C 1
ATOM 2083 O O . TYR A 1 256 ? 14.834 -5.048 -8.517 1.00 88.75 256 TYR A O 1
ATOM 2091 N N . ILE A 1 257 ? 12.948 -4.278 -7.582 1.00 91.62 257 ILE A N 1
ATOM 2092 C CA . ILE A 1 257 ? 12.572 -3.454 -8.747 1.00 91.62 257 ILE A CA 1
ATOM 2093 C C . ILE A 1 257 ? 13.680 -2.460 -9.104 1.00 91.62 257 ILE A C 1
ATOM 2095 O O . ILE A 1 257 ? 13.970 -2.264 -10.282 1.00 91.62 257 ILE A O 1
ATOM 2099 N N . SER A 1 258 ? 14.356 -1.878 -8.111 1.00 90.06 258 SER A N 1
ATOM 2100 C CA . SER A 1 258 ? 15.477 -0.962 -8.353 1.00 90.06 258 SER A CA 1
ATOM 2101 C C . SER A 1 258 ? 16.643 -1.642 -9.081 1.00 90.06 258 SER A C 1
ATOM 2103 O O . SER A 1 258 ? 17.242 -1.034 -9.969 1.00 90.06 258 SER A O 1
ATOM 2105 N N . ILE A 1 259 ? 16.933 -2.908 -8.755 1.00 87.56 259 ILE A N 1
ATOM 2106 C CA . ILE A 1 259 ? 17.956 -3.714 -9.439 1.00 87.56 259 ILE A CA 1
ATOM 2107 C C . ILE A 1 259 ? 17.536 -3.974 -10.890 1.00 87.56 259 ILE A C 1
ATOM 2109 O O . ILE A 1 259 ? 18.300 -3.677 -11.809 1.00 87.56 259 ILE A O 1
ATOM 2113 N N . GLY A 1 260 ? 16.303 -4.444 -11.109 1.00 89.81 260 GLY A N 1
ATOM 2114 C CA . GLY A 1 260 ? 15.765 -4.674 -12.455 1.00 89.81 260 GLY A CA 1
ATOM 2115 C C . GLY A 1 260 ? 15.801 -3.407 -13.315 1.00 89.81 260 GLY A C 1
ATOM 2116 O O . GLY A 1 260 ? 16.288 -3.426 -14.442 1.00 89.81 260 GLY A O 1
ATOM 2117 N N . ALA A 1 261 ? 15.399 -2.267 -12.749 1.00 90.44 261 ALA A N 1
ATOM 2118 C CA . ALA A 1 261 ? 15.443 -0.975 -13.426 1.00 90.44 261 ALA A CA 1
ATOM 2119 C C . ALA A 1 261 ? 16.870 -0.569 -13.823 1.00 90.44 261 ALA A C 1
ATOM 2121 O O . ALA A 1 261 ? 17.082 -0.049 -14.919 1.00 90.44 261 ALA A O 1
ATOM 2122 N N . LYS A 1 262 ? 17.859 -0.803 -12.949 1.00 87.31 262 LYS A N 1
ATOM 2123 C CA . LYS A 1 262 ? 19.274 -0.521 -13.231 1.00 87.31 262 LYS A CA 1
ATOM 2124 C C . LYS A 1 262 ? 19.806 -1.399 -14.366 1.00 87.31 262 LYS A C 1
ATOM 2126 O O . LYS A 1 262 ? 20.471 -0.874 -15.259 1.00 87.31 262 LYS A O 1
ATOM 2131 N N . ILE A 1 263 ? 19.482 -2.692 -14.360 1.00 87.31 263 ILE A N 1
ATOM 2132 C CA . ILE A 1 263 ? 19.852 -3.634 -15.427 1.00 87.31 263 ILE A CA 1
ATOM 2133 C C . ILE A 1 263 ? 19.268 -3.172 -16.759 1.00 87.31 263 ILE A C 1
ATOM 2135 O O . ILE A 1 263 ? 20.014 -2.975 -17.716 1.00 87.31 263 ILE A O 1
ATOM 2139 N N . LEU A 1 264 ? 17.960 -2.908 -16.811 1.00 88.50 264 LEU A N 1
ATOM 2140 C CA . LEU A 1 264 ? 17.302 -2.472 -18.042 1.00 88.50 264 LEU A CA 1
ATOM 2141 C C . LEU A 1 264 ? 17.903 -1.172 -18.582 1.00 88.50 264 LEU A C 1
ATOM 2143 O O . LEU A 1 264 ? 18.245 -1.108 -19.759 1.00 88.50 264 LEU A O 1
ATOM 2147 N N . LYS A 1 265 ? 18.128 -0.165 -17.730 1.00 85.56 265 LYS A N 1
ATOM 2148 C CA . LYS A 1 265 ? 18.780 1.093 -18.140 1.00 85.56 265 LYS A CA 1
ATOM 2149 C C . LYS A 1 265 ? 20.195 0.879 -18.684 1.00 85.56 265 LYS A C 1
ATOM 2151 O O . LYS A 1 265 ? 20.589 1.554 -19.628 1.00 85.56 265 LYS A O 1
ATOM 2156 N N . THR A 1 266 ? 20.954 -0.041 -18.090 1.00 84.06 266 THR A N 1
ATOM 2157 C CA . THR A 1 266 ? 22.346 -0.309 -18.480 1.00 84.06 266 THR A CA 1
ATOM 2158 C C . THR A 1 266 ? 22.424 -1.060 -19.807 1.00 84.06 266 THR A C 1
ATOM 2160 O O . THR A 1 266 ? 23.211 -0.689 -20.673 1.00 84.06 266 THR A O 1
ATOM 2163 N N . HIS A 1 267 ? 21.601 -2.095 -19.984 1.00 82.06 267 HIS A N 1
ATOM 2164 C CA . HIS A 1 267 ? 21.710 -3.006 -21.124 1.00 82.06 267 HIS A CA 1
ATOM 2165 C C . HIS A 1 267 ? 20.904 -2.574 -22.347 1.00 82.06 267 HIS A C 1
ATOM 2167 O O . HIS A 1 267 ? 21.338 -2.815 -23.470 1.00 82.06 267 HIS A O 1
ATOM 2173 N N . LEU A 1 268 ? 19.762 -1.909 -22.166 1.00 78.44 268 LEU A N 1
ATOM 2174 C CA . LEU A 1 268 ? 18.930 -1.487 -23.295 1.00 78.44 268 LEU A CA 1
ATOM 2175 C C . LEU A 1 268 ? 19.432 -0.200 -23.964 1.00 78.44 268 LEU A C 1
ATOM 2177 O O . LEU A 1 268 ? 18.805 0.270 -24.907 1.00 78.44 268 LEU A O 1
ATOM 2181 N N . SER A 1 269 ? 20.551 0.376 -23.497 1.00 67.06 269 SER A N 1
ATOM 2182 C CA . SER A 1 269 ? 21.099 1.648 -23.997 1.00 67.06 269 SER A CA 1
ATOM 2183 C C . SER A 1 269 ? 20.034 2.745 -24.122 1.00 67.06 269 SER A C 1
ATOM 2185 O O . SER A 1 269 ? 20.127 3.609 -24.994 1.00 67.06 269 SER A O 1
ATOM 2187 N N . LEU A 1 270 ? 19.011 2.699 -23.258 1.00 65.38 270 LEU A N 1
ATOM 2188 C CA . LEU A 1 270 ? 17.948 3.696 -23.203 1.00 65.38 270 LEU A CA 1
ATOM 2189 C C . LEU A 1 270 ? 18.651 5.006 -22.877 1.00 65.38 270 LEU A C 1
ATOM 2191 O O . LEU A 1 270 ? 19.264 5.120 -21.813 1.00 65.38 270 LEU A O 1
ATOM 2195 N N . GLY A 1 271 ? 18.704 5.901 -23.869 1.00 52.50 271 GLY A N 1
ATOM 2196 C CA . GLY A 1 271 ? 19.642 7.016 -23.899 1.00 52.50 271 GLY A CA 1
ATOM 2197 C C . GLY A 1 271 ? 19.715 7.712 -22.548 1.00 52.50 271 GLY A C 1
ATOM 2198 O O . GLY A 1 271 ? 18.682 8.002 -21.949 1.00 52.50 271 GLY A O 1
ATOM 2199 N N . LYS A 1 272 ? 20.935 7.971 -22.059 1.00 50.81 272 LYS A N 1
ATOM 2200 C CA . LYS A 1 272 ? 21.126 8.816 -20.878 1.00 50.81 272 LYS A CA 1
ATOM 2201 C C . LYS A 1 272 ? 20.464 10.152 -21.191 1.00 50.81 272 LYS A C 1
ATOM 2203 O O . LYS A 1 272 ? 21.025 10.966 -21.924 1.00 50.81 272 LYS A O 1
ATOM 2208 N N . THR A 1 273 ? 19.268 10.388 -20.669 1.00 46.88 273 THR A N 1
ATOM 2209 C CA . THR A 1 273 ? 18.710 11.734 -20.666 1.00 46.88 273 THR A CA 1
ATOM 2210 C C . THR A 1 273 ? 19.726 12.606 -19.925 1.00 46.88 273 THR A C 1
ATOM 2212 O O . THR A 1 273 ? 20.300 12.143 -18.944 1.00 46.88 273 THR A O 1
ATOM 2215 N N . GLN A 1 274 ? 19.974 13.856 -20.333 1.00 41.03 274 GLN A N 1
ATOM 2216 C CA . GLN A 1 274 ? 20.861 14.780 -19.583 1.00 41.03 274 GLN A CA 1
ATOM 2217 C C . GLN A 1 274 ? 20.468 14.888 -18.084 1.00 41.03 274 GLN A C 1
ATOM 2219 O O . GLN A 1 274 ? 21.292 15.173 -17.221 1.00 41.03 274 GLN A O 1
ATOM 2224 N N . LEU A 1 275 ? 19.207 14.541 -17.794 1.00 47.34 275 LEU A N 1
ATOM 2225 C CA . LEU A 1 275 ? 18.621 14.069 -16.536 1.00 47.34 275 LEU A CA 1
ATOM 2226 C C . LEU A 1 275 ? 19.505 13.159 -15.650 1.00 47.34 275 LEU A C 1
ATOM 2228 O O . LEU A 1 275 ? 19.620 13.341 -14.437 1.00 47.34 275 LEU A O 1
ATOM 2232 N N . ASP A 1 276 ? 20.001 12.071 -16.234 1.00 44.53 276 ASP A N 1
ATOM 2233 C CA . ASP A 1 276 ? 20.500 10.865 -15.558 1.00 44.53 276 ASP A CA 1
ATOM 2234 C C . ASP A 1 276 ? 21.962 10.982 -15.106 1.00 44.53 276 ASP A C 1
ATOM 2236 O O . ASP A 1 276 ? 22.432 10.155 -14.327 1.00 44.53 276 ASP A O 1
ATOM 2240 N N . THR A 1 277 ? 22.673 12.018 -15.559 1.00 40.44 277 THR A N 1
ATOM 2241 C CA . THR A 1 277 ? 24.096 12.243 -15.263 1.00 40.44 277 THR A CA 1
ATOM 2242 C C . THR A 1 277 ? 24.373 13.004 -13.968 1.00 40.44 277 THR A C 1
ATOM 2244 O O . THR A 1 277 ? 25.498 12.938 -13.479 1.00 40.44 277 THR A O 1
ATOM 2247 N N . GLU A 1 278 ? 23.375 13.638 -13.347 1.00 36.91 278 GLU A N 1
ATOM 2248 C CA . GLU A 1 278 ? 23.511 14.171 -11.988 1.00 36.91 278 GLU A CA 1
ATOM 2249 C C . GLU A 1 278 ? 22.398 13.642 -11.075 1.00 36.91 278 GLU A C 1
ATOM 2251 O O . GLU A 1 278 ? 21.215 13.767 -11.406 1.00 36.91 278 GLU A O 1
ATOM 2256 N N . PRO A 1 279 ? 22.715 13.087 -9.885 1.00 40.12 279 PRO A N 1
ATOM 2257 C CA . PRO A 1 279 ? 21.696 12.968 -8.857 1.00 40.12 279 PRO A CA 1
ATOM 2258 C C . PRO A 1 279 ? 21.197 14.394 -8.567 1.00 40.12 279 PRO A C 1
ATOM 2260 O O . PRO A 1 279 ? 22.020 15.241 -8.207 1.00 40.12 279 PRO A O 1
ATOM 2263 N N . PRO A 1 280 ? 19.882 14.678 -8.637 1.00 45.06 280 PRO A N 1
ATOM 2264 C CA . PRO A 1 280 ? 19.330 16.025 -8.421 1.00 45.06 280 PRO A CA 1
ATOM 2265 C C . PRO A 1 280 ? 19.605 16.586 -7.009 1.00 45.06 280 PRO A C 1
ATOM 2267 O O . PRO A 1 280 ? 19.192 17.687 -6.663 1.00 45.06 280 PRO A O 1
ATOM 2270 N N . TYR A 1 281 ? 20.305 15.817 -6.177 1.00 48.59 281 TYR A N 1
ATOM 2271 C CA . TYR A 1 281 ? 20.585 16.063 -4.776 1.00 48.59 281 TYR A CA 1
ATOM 2272 C C . TYR A 1 281 ? 21.947 16.708 -4.507 1.00 48.59 281 TYR A C 1
ATOM 2274 O O . TYR A 1 281 ? 22.181 17.086 -3.361 1.00 48.59 281 TYR A O 1
ATOM 2282 N N . LYS A 1 282 ? 22.858 16.806 -5.492 1.00 39.34 282 LYS A N 1
ATOM 2283 C CA . LYS A 1 282 ? 24.244 17.203 -5.188 1.00 39.34 282 LYS A CA 1
ATOM 2284 C C . LYS A 1 282 ? 24.497 18.710 -5.099 1.00 39.34 282 LYS A C 1
ATOM 2286 O O . LYS A 1 282 ? 25.337 19.067 -4.287 1.00 39.34 282 LYS A O 1
ATOM 2291 N N . ASN A 1 283 ? 23.786 19.585 -5.826 1.00 35.91 283 ASN A N 1
ATOM 2292 C CA . ASN A 1 283 ? 24.290 20.963 -5.985 1.00 35.91 283 ASN A CA 1
ATOM 2293 C C . ASN A 1 283 ? 23.315 22.151 -5.901 1.00 35.91 283 ASN A C 1
ATOM 2295 O O . ASN A 1 283 ? 23.788 23.278 -6.030 1.00 35.91 283 ASN A O 1
ATOM 2299 N N . ASN A 1 284 ? 22.012 21.998 -5.626 1.00 39.94 284 ASN A N 1
ATOM 2300 C CA . ASN A 1 284 ? 21.126 23.176 -5.607 1.00 39.94 284 ASN A CA 1
ATOM 2301 C C . ASN A 1 284 ? 20.773 23.682 -4.199 1.00 39.94 284 ASN A C 1
ATOM 2303 O O . ASN A 1 284 ? 20.030 23.048 -3.450 1.00 39.94 284 ASN A O 1
ATOM 2307 N N . LYS A 1 285 ? 21.297 24.875 -3.870 1.00 40.16 285 LYS A N 1
ATOM 2308 C CA . LYS A 1 285 ? 21.006 25.647 -2.645 1.00 40.16 285 LYS A CA 1
ATOM 2309 C C . LYS A 1 285 ? 19.565 26.174 -2.588 1.00 40.16 285 LYS A C 1
ATOM 2311 O O . LYS A 1 285 ? 19.116 26.541 -1.511 1.00 40.16 285 LYS A O 1
ATOM 2316 N N . ASN A 1 286 ? 18.840 26.134 -3.706 1.00 36.38 286 ASN A N 1
ATOM 2317 C CA . ASN A 1 286 ? 17.400 26.361 -3.776 1.00 36.38 286 ASN A CA 1
ATOM 2318 C C . ASN A 1 286 ? 16.755 25.149 -4.460 1.00 36.38 286 ASN A C 1
ATOM 2320 O O . ASN A 1 286 ? 17.096 24.869 -5.613 1.00 36.38 286 ASN A O 1
ATOM 2324 N N . PRO A 1 287 ? 15.860 24.399 -3.793 1.00 40.53 287 PRO A N 1
ATOM 2325 C CA . PRO A 1 287 ? 15.146 23.329 -4.459 1.00 40.53 287 PRO A CA 1
ATOM 2326 C C . PRO A 1 287 ? 14.230 23.972 -5.502 1.00 40.53 287 PRO A C 1
ATOM 2328 O O . PRO A 1 287 ? 13.253 24.628 -5.149 1.00 40.53 287 PRO A O 1
ATOM 2331 N N . LEU A 1 288 ? 14.523 23.770 -6.789 1.00 42.78 288 LEU A N 1
ATOM 2332 C CA . LEU A 1 288 ? 13.449 23.715 -7.782 1.00 42.78 288 LEU A CA 1
ATOM 2333 C C . LEU A 1 288 ? 12.363 22.820 -7.172 1.00 42.78 288 LEU A C 1
ATOM 2335 O O . LEU A 1 288 ? 12.706 21.761 -6.629 1.00 42.78 288 LEU A O 1
ATOM 2339 N N . PHE A 1 289 ? 11.101 23.262 -7.162 1.00 50.25 289 PHE A N 1
ATOM 2340 C CA . PHE A 1 289 ? 10.019 22.446 -6.618 1.00 50.25 289 PHE A CA 1
ATOM 2341 C C . PHE A 1 289 ? 10.140 21.063 -7.260 1.00 50.25 289 PHE A C 1
ATOM 2343 O O . PHE A 1 289 ? 10.193 20.935 -8.478 1.00 50.25 289 PHE A O 1
ATOM 2350 N N . PHE A 1 290 ? 10.287 20.021 -6.441 1.00 44.44 290 PHE A N 1
ATOM 2351 C CA . PHE A 1 290 ? 10.611 18.667 -6.907 1.00 44.44 290 PHE A CA 1
ATOM 2352 C C . PHE A 1 290 ? 9.586 18.147 -7.940 1.00 44.44 290 PHE A C 1
ATOM 2354 O O . PHE A 1 290 ? 9.916 17.310 -8.781 1.00 44.44 290 PHE A O 1
ATOM 2361 N N . ALA A 1 291 ? 8.367 18.699 -7.896 1.00 44.00 291 ALA A N 1
ATOM 2362 C CA . ALA A 1 291 ? 7.315 18.550 -8.895 1.00 44.00 291 ALA A CA 1
ATOM 2363 C C . ALA A 1 291 ? 7.757 19.002 -10.304 1.00 44.00 291 ALA A C 1
ATOM 2365 O O . ALA A 1 291 ? 7.618 18.242 -11.257 1.00 44.00 291 ALA A O 1
ATOM 2366 N N . ASP A 1 292 ? 8.387 20.172 -10.442 1.00 41.91 292 ASP A N 1
ATOM 2367 C CA . ASP A 1 292 ? 8.787 20.748 -11.737 1.00 41.91 292 ASP A CA 1
ATOM 2368 C C . ASP A 1 292 ? 9.880 19.928 -12.444 1.00 41.91 292 ASP A C 1
ATOM 2370 O O . ASP A 1 292 ? 9.934 19.872 -13.674 1.00 41.91 292 ASP A O 1
ATOM 2374 N N . VAL A 1 293 ? 10.752 19.269 -11.670 1.00 47.22 293 VAL A N 1
ATOM 2375 C CA . VAL A 1 293 ? 11.843 18.428 -12.194 1.00 47.22 293 VAL A CA 1
ATOM 2376 C C . VAL A 1 293 ? 11.324 17.068 -12.672 1.00 47.22 293 VAL A C 1
ATOM 2378 O O . VAL A 1 293 ? 11.813 16.547 -13.675 1.00 47.22 293 VAL A O 1
ATOM 2381 N N . ASN A 1 294 ? 10.325 16.496 -11.991 1.00 49.38 294 ASN A N 1
ATOM 2382 C CA . ASN A 1 294 ? 9.753 15.198 -12.360 1.00 49.38 294 ASN A CA 1
ATOM 2383 C C . ASN A 1 294 ? 8.711 15.286 -13.480 1.00 49.38 294 ASN A C 1
ATOM 2385 O O . ASN A 1 294 ? 8.702 14.403 -14.330 1.00 49.38 294 ASN A O 1
ATOM 2389 N N . ILE A 1 295 ? 7.935 16.375 -13.576 1.00 50.19 295 ILE A N 1
ATOM 2390 C CA . ILE A 1 295 ? 7.003 16.615 -14.701 1.00 50.19 295 ILE A CA 1
ATOM 2391 C C . ILE A 1 295 ? 7.723 16.544 -16.065 1.00 50.19 295 ILE A C 1
ATOM 2393 O O . ILE A 1 295 ? 7.112 16.216 -17.080 1.00 50.19 295 ILE A O 1
ATOM 2397 N N . ARG A 1 296 ? 9.036 16.814 -16.106 1.00 52.56 296 ARG A N 1
ATOM 2398 C CA . ARG A 1 296 ? 9.846 16.799 -17.336 1.00 52.56 296 ARG A CA 1
ATOM 2399 C C . ARG A 1 296 ? 10.571 15.481 -17.630 1.00 52.56 296 ARG A C 1
ATOM 2401 O O . ARG A 1 296 ? 11.203 15.385 -18.680 1.00 52.56 296 ARG A O 1
ATOM 2408 N N . ARG A 1 297 ? 10.530 14.476 -16.748 1.00 66.56 297 ARG A N 1
ATOM 2409 C CA . ARG A 1 297 ? 11.217 13.186 -16.958 1.00 66.56 297 ARG A CA 1
ATOM 2410 C C . ARG A 1 297 ? 10.233 12.110 -17.420 1.00 66.56 297 ARG A C 1
ATOM 2412 O O . ARG A 1 297 ? 9.199 11.905 -16.800 1.00 66.56 297 ARG A O 1
ATOM 2419 N N . GLY A 1 298 ? 10.567 11.397 -18.499 1.00 76.12 298 GLY A N 1
ATOM 2420 C CA . GLY A 1 298 ? 9.821 10.205 -18.923 1.00 76.12 298 GLY A CA 1
ATOM 2421 C C . GLY A 1 298 ? 9.981 9.045 -17.932 1.00 76.12 298 GLY A C 1
ATOM 2422 O O . GLY A 1 298 ? 10.911 9.037 -17.127 1.00 76.12 298 GLY A O 1
ATOM 2423 N N . THR A 1 299 ? 9.130 8.027 -18.010 1.00 89.06 299 THR A N 1
ATOM 2424 C CA . THR A 1 299 ? 9.272 6.786 -17.228 1.00 89.06 299 THR A CA 1
ATOM 2425 C C . THR A 1 299 ? 10.146 5.778 -17.974 1.00 89.06 299 THR A C 1
ATOM 2427 O O . THR A 1 299 ? 10.329 5.882 -19.186 1.00 89.06 299 THR A O 1
ATOM 2430 N N . LEU A 1 300 ? 10.686 4.780 -17.271 1.00 89.62 300 LEU A N 1
ATOM 2431 C CA . LEU A 1 300 ? 11.415 3.673 -17.894 1.00 89.62 300 LEU A CA 1
ATOM 2432 C C . LEU A 1 300 ? 10.510 2.899 -18.863 1.00 89.62 300 LEU A C 1
ATOM 2434 O O . LEU A 1 300 ? 10.975 2.435 -19.901 1.00 89.62 300 LEU A O 1
ATOM 2438 N N . PHE A 1 301 ? 9.216 2.792 -18.551 1.00 91.25 301 PHE A N 1
ATOM 2439 C CA . PHE A 1 301 ? 8.231 2.225 -19.464 1.00 91.25 301 PHE A CA 1
ATOM 2440 C C . PHE A 1 301 ? 8.111 3.043 -20.752 1.00 91.25 301 PHE A C 1
ATOM 2442 O O . PHE A 1 301 ? 8.157 2.455 -21.827 1.00 91.25 301 PHE A O 1
ATOM 2449 N N . LYS A 1 302 ? 8.011 4.379 -20.674 1.00 89.12 302 LYS A N 1
ATOM 2450 C CA . LYS A 1 302 ? 7.963 5.251 -21.864 1.00 89.12 302 LYS A CA 1
ATOM 2451 C C . LYS A 1 302 ? 9.223 5.121 -22.721 1.00 89.12 302 LYS A C 1
ATOM 2453 O O . LYS A 1 302 ? 9.110 5.056 -23.943 1.00 89.12 302 LYS A O 1
ATOM 2458 N N . ASP A 1 303 ? 10.393 5.008 -22.095 1.00 87.75 303 ASP A N 1
ATOM 2459 C CA . ASP A 1 303 ? 11.653 4.775 -22.810 1.00 87.75 303 ASP A CA 1
ATOM 2460 C C . ASP A 1 303 ? 11.639 3.415 -23.538 1.00 87.75 303 ASP A C 1
ATOM 2462 O O . ASP A 1 303 ? 11.995 3.330 -24.714 1.00 87.75 303 ASP A O 1
ATOM 2466 N N . CYS A 1 304 ? 11.164 2.352 -22.876 1.00 87.31 304 CYS A N 1
ATOM 2467 C CA . CYS A 1 304 ? 11.014 1.028 -23.492 1.00 87.31 304 CYS A CA 1
ATOM 2468 C C . CYS A 1 304 ? 9.955 1.027 -24.604 1.00 87.31 304 CYS A C 1
ATOM 2470 O O . CYS A 1 304 ? 10.143 0.393 -25.640 1.00 87.31 304 CYS A O 1
ATOM 2472 N N . LEU A 1 305 ? 8.851 1.751 -24.406 1.00 88.50 305 LEU A N 1
ATOM 2473 C CA . LEU A 1 305 ? 7.758 1.879 -25.365 1.00 88.50 305 LEU A CA 1
ATOM 2474 C C . LEU A 1 305 ? 8.228 2.542 -26.661 1.00 88.50 305 LEU A C 1
ATOM 2476 O O . LEU A 1 305 ? 7.813 2.116 -27.734 1.00 88.50 305 LEU A O 1
ATOM 2480 N N . ALA A 1 306 ? 9.121 3.531 -26.583 1.00 85.38 306 ALA A N 1
ATOM 2481 C CA . ALA A 1 306 ? 9.714 4.155 -27.766 1.00 85.38 306 ALA A CA 1
ATOM 2482 C C . ALA A 1 306 ? 10.523 3.162 -28.624 1.00 85.38 306 ALA A C 1
ATOM 2484 O O . ALA A 1 306 ? 10.652 3.358 -29.830 1.00 85.38 306 ALA A O 1
ATOM 2485 N N . CYS A 1 307 ? 11.030 2.086 -28.015 1.00 82.00 307 CYS A N 1
ATOM 2486 C CA . CYS A 1 307 ? 11.763 1.013 -28.690 1.00 82.00 307 CYS A CA 1
ATOM 2487 C C . CYS A 1 307 ? 10.880 -0.206 -29.019 1.00 82.00 307 CYS A C 1
ATOM 2489 O O . CYS A 1 307 ? 11.372 -1.192 -29.570 1.00 82.00 307 CYS A O 1
ATOM 2491 N N . PHE A 1 308 ? 9.594 -0.182 -28.653 1.00 84.94 308 PHE A N 1
ATOM 2492 C CA . PHE A 1 308 ? 8.707 -1.329 -28.805 1.00 84.94 308 PHE A CA 1
ATOM 2493 C C . PHE A 1 308 ? 8.416 -1.607 -30.283 1.00 84.94 308 PHE A C 1
ATOM 2495 O O . PHE A 1 308 ? 7.912 -0.751 -31.008 1.00 84.94 308 PHE A O 1
ATOM 2502 N N . ASN A 1 309 ? 8.690 -2.838 -30.711 1.00 80.62 309 ASN A N 1
ATOM 2503 C CA . ASN A 1 309 ? 8.459 -3.311 -32.069 1.00 80.62 309 ASN A CA 1
ATOM 2504 C C . ASN A 1 309 ? 7.737 -4.668 -32.027 1.00 80.62 309 ASN A C 1
ATOM 2506 O O . ASN A 1 309 ? 8.161 -5.576 -31.315 1.00 80.62 309 ASN A O 1
ATOM 2510 N N . ASN A 1 310 ? 6.652 -4.809 -32.792 1.00 79.62 310 ASN A N 1
ATOM 2511 C CA . ASN A 1 310 ? 5.843 -6.029 -32.880 1.00 79.62 310 ASN A CA 1
ATOM 2512 C C . ASN A 1 310 ? 5.953 -6.750 -34.238 1.00 79.62 310 ASN A C 1
ATOM 2514 O O . ASN A 1 310 ? 5.161 -7.649 -34.516 1.00 79.62 310 ASN A O 1
ATOM 2518 N N . HIS A 1 311 ? 6.907 -6.363 -35.089 1.00 76.25 311 HIS A N 1
ATOM 2519 C CA . HIS A 1 311 ? 7.113 -6.970 -36.407 1.00 76.25 311 HIS A CA 1
ATOM 2520 C C . HIS A 1 311 ? 7.741 -8.371 -36.344 1.00 76.25 311 HIS A C 1
ATOM 2522 O O . HIS A 1 311 ? 7.703 -9.100 -37.331 1.00 76.25 311 HIS A O 1
ATOM 2528 N N . GLN A 1 312 ? 8.319 -8.758 -35.204 1.00 75.88 312 GLN A N 1
ATOM 2529 C CA . GLN A 1 312 ? 8.896 -10.085 -34.986 1.00 75.88 312 GLN A CA 1
ATOM 2530 C C . GLN A 1 312 ? 7.963 -10.967 -34.156 1.00 75.88 312 GLN A C 1
ATOM 2532 O O . GLN A 1 312 ? 7.187 -10.470 -33.337 1.00 75.88 312 GLN A O 1
ATOM 2537 N N . ARG A 1 313 ? 8.060 -12.292 -34.348 1.00 79.94 313 ARG A N 1
ATOM 2538 C CA . ARG A 1 313 ? 7.319 -13.250 -33.521 1.00 79.94 313 ARG A CA 1
ATOM 2539 C C . ARG A 1 313 ? 7.791 -13.098 -32.069 1.00 79.94 313 ARG A C 1
ATOM 2541 O O . ARG A 1 313 ? 8.986 -13.254 -31.818 1.00 79.94 313 ARG A O 1
ATOM 2548 N N . PRO A 1 314 ? 6.892 -12.789 -31.126 1.00 83.50 314 PRO A N 1
ATOM 2549 C CA . PRO A 1 314 ? 7.287 -12.551 -29.752 1.00 83.50 314 PRO A CA 1
ATOM 2550 C C . PRO A 1 314 ? 7.759 -13.846 -29.096 1.00 83.50 314 PRO A C 1
ATOM 2552 O O . PRO A 1 314 ? 7.182 -14.914 -29.315 1.00 83.50 314 PRO A O 1
ATOM 2555 N N . ILE A 1 315 ? 8.800 -13.732 -28.280 1.00 85.81 315 ILE A N 1
ATOM 2556 C CA . ILE A 1 315 ? 9.332 -14.813 -27.454 1.00 85.81 315 ILE A CA 1
ATOM 2557 C C . ILE A 1 315 ? 9.257 -14.398 -25.989 1.00 85.81 315 ILE A C 1
ATOM 2559 O O . ILE A 1 315 ? 9.482 -13.233 -25.662 1.00 85.81 315 ILE A O 1
ATOM 2563 N N . PHE A 1 316 ? 8.947 -15.352 -25.120 1.00 86.06 316 PHE A N 1
ATOM 2564 C CA . PHE A 1 316 ? 8.998 -15.176 -23.675 1.00 86.06 316 PHE A CA 1
ATOM 2565 C C . PHE A 1 316 ? 10.063 -16.067 -23.078 1.00 86.06 316 PHE A C 1
ATOM 2567 O O . PHE A 1 316 ? 10.235 -17.213 -23.496 1.00 86.06 316 PHE A O 1
ATOM 2574 N N . GLN A 1 317 ? 10.767 -15.530 -22.093 1.00 85.12 317 GLN A N 1
ATOM 2575 C CA . GLN A 1 317 ? 11.657 -16.312 -21.272 1.00 85.12 317 GLN A CA 1
ATOM 2576 C C . GLN A 1 317 ? 10.786 -17.105 -20.287 1.00 85.12 317 GLN A C 1
ATOM 2578 O O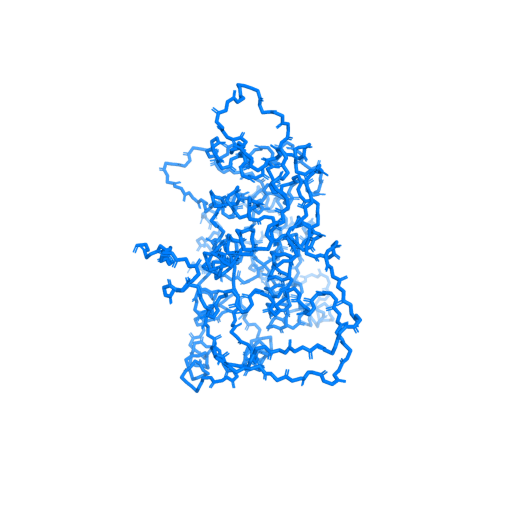 . GLN A 1 317 ? 9.994 -16.539 -19.533 1.00 85.12 317 GLN A O 1
ATOM 2583 N N . VAL A 1 318 ? 10.910 -18.428 -20.270 1.00 84.88 318 VAL A N 1
ATOM 2584 C CA . VAL A 1 318 ? 10.115 -19.289 -19.371 1.00 84.88 318 VAL A CA 1
ATOM 2585 C C . VAL A 1 318 ? 10.950 -19.746 -18.177 1.00 84.88 318 VAL A C 1
ATOM 2587 O O . VAL A 1 318 ? 10.449 -19.803 -17.054 1.00 84.88 318 VAL A O 1
ATOM 2590 N N . THR A 1 319 ? 12.242 -19.976 -18.401 1.00 82.69 319 THR A N 1
ATOM 2591 C CA . THR A 1 319 ? 13.244 -20.323 -17.382 1.00 82.69 319 THR A CA 1
ATOM 2592 C C . THR A 1 319 ? 14.492 -19.458 -17.570 1.00 82.69 319 THR A C 1
ATOM 2594 O O . THR A 1 319 ? 14.539 -18.637 -18.477 1.00 82.69 319 THR A O 1
ATOM 2597 N N . GLU A 1 320 ? 15.527 -19.607 -16.744 1.00 74.62 320 GLU A N 1
ATOM 2598 C CA . GLU A 1 320 ? 16.771 -18.832 -16.903 1.00 74.62 320 GLU A CA 1
ATOM 2599 C C . GLU A 1 320 ? 17.408 -18.979 -18.298 1.00 74.62 320 GLU A C 1
ATOM 2601 O O . GLU A 1 320 ? 18.020 -18.035 -18.792 1.00 74.62 320 GLU A O 1
ATOM 2606 N N . THR A 1 321 ? 17.208 -20.110 -18.979 1.00 80.12 321 THR A N 1
ATOM 2607 C CA . THR A 1 321 ? 17.865 -20.416 -20.261 1.00 80.12 321 THR A CA 1
ATOM 2608 C C . THR A 1 321 ? 16.903 -20.670 -21.421 1.00 80.12 321 THR A C 1
ATOM 2610 O O . THR A 1 321 ? 17.327 -20.634 -22.576 1.00 80.12 321 THR A O 1
ATOM 2613 N N . GLU A 1 322 ? 15.615 -20.896 -21.154 1.00 85.56 322 GLU A N 1
ATOM 2614 C CA . GLU A 1 322 ? 14.651 -21.282 -22.186 1.00 85.56 322 GLU A CA 1
ATOM 2615 C C . GLU A 1 322 ? 13.758 -20.121 -22.621 1.00 85.56 322 GLU A C 1
ATOM 2617 O O . GLU A 1 322 ? 13.168 -19.409 -21.800 1.00 85.56 322 GLU A O 1
ATOM 2622 N N . PHE A 1 323 ? 13.591 -20.004 -23.940 1.00 87.81 323 PHE A N 1
ATOM 2623 C CA . PHE A 1 323 ? 12.679 -19.068 -24.584 1.00 87.81 323 PHE A CA 1
ATOM 2624 C C . PHE A 1 323 ? 11.636 -19.833 -25.392 1.00 87.81 323 PHE A C 1
ATOM 2626 O O . PHE A 1 323 ? 11.969 -20.766 -26.124 1.00 87.81 323 PHE A O 1
ATOM 2633 N N . GLN A 1 324 ? 10.375 -19.423 -25.287 1.00 89.56 324 GLN A N 1
ATOM 2634 C CA . GLN A 1 324 ? 9.270 -20.024 -26.026 1.00 89.56 324 GLN A CA 1
ATOM 2635 C C . GLN A 1 324 ? 8.541 -18.972 -26.868 1.00 89.56 324 GLN A C 1
ATOM 2637 O O . GLN A 1 324 ? 8.331 -17.850 -26.395 1.00 89.56 324 GLN A O 1
ATOM 2642 N N . PRO A 1 325 ? 8.133 -19.303 -28.108 1.00 88.12 325 PRO A N 1
ATOM 2643 C CA . PRO A 1 325 ? 7.279 -18.427 -28.897 1.00 88.12 325 PRO A CA 1
ATOM 2644 C C . PRO A 1 325 ? 5.947 -18.179 -28.190 1.00 88.12 325 PRO A C 1
ATOM 2646 O O . PRO A 1 325 ? 5.300 -19.114 -27.720 1.00 88.12 325 PRO A O 1
ATOM 2649 N N . TYR A 1 326 ? 5.508 -16.926 -28.164 1.00 85.56 326 TYR A N 1
ATOM 2650 C CA . TYR A 1 326 ? 4.192 -16.559 -27.665 1.00 85.56 326 TYR A CA 1
ATOM 2651 C C . TYR A 1 326 ? 3.202 -16.426 -28.820 1.00 85.56 326 TYR A C 1
ATOM 2653 O O . TYR A 1 326 ? 3.452 -15.718 -29.794 1.00 85.56 326 TYR A O 1
ATOM 2661 N N . GLU A 1 327 ? 2.067 -17.114 -28.714 1.00 83.25 327 GLU A N 1
ATOM 2662 C CA . GLU A 1 327 ? 1.032 -17.107 -29.760 1.00 83.25 327 GLU A CA 1
ATOM 2663 C C . GLU A 1 327 ? -0.066 -16.061 -29.523 1.00 83.25 327 GLU A C 1
ATOM 2665 O O . GLU A 1 327 ? -0.910 -15.831 -30.386 1.00 83.25 327 GLU A O 1
ATOM 2670 N N . GLY A 1 328 ? -0.063 -15.404 -28.360 1.00 81.62 328 GLY A N 1
ATOM 2671 C CA . GLY A 1 328 ? -1.029 -14.360 -28.037 1.00 81.62 328 GLY A CA 1
ATOM 2672 C C . GLY A 1 328 ? -0.631 -12.973 -28.548 1.00 81.62 328 GLY A C 1
ATOM 2673 O O . GLY A 1 328 ? 0.461 -12.733 -29.065 1.00 81.62 328 GLY A O 1
ATOM 2674 N N . ARG A 1 329 ? -1.531 -12.004 -28.351 1.00 81.38 329 ARG A N 1
ATOM 2675 C CA . ARG A 1 329 ? -1.269 -10.600 -28.683 1.00 81.38 329 ARG A CA 1
ATOM 2676 C C . ARG A 1 329 ? -0.345 -9.974 -27.640 1.00 81.38 329 ARG A C 1
ATOM 2678 O O . ARG A 1 329 ? -0.735 -9.814 -26.485 1.00 81.38 329 ARG A O 1
ATOM 2685 N N . VAL A 1 330 ? 0.846 -9.548 -28.053 1.00 83.81 330 VAL A N 1
ATOM 2686 C CA . VAL A 1 330 ? 1.736 -8.775 -27.176 1.00 83.81 330 VAL A CA 1
ATOM 2687 C C . VAL A 1 330 ? 1.241 -7.344 -27.055 1.00 83.81 330 VAL A C 1
ATOM 2689 O O . VAL A 1 330 ? 1.001 -6.658 -28.050 1.00 83.81 330 VAL A O 1
ATOM 2692 N N . SER A 1 331 ? 1.103 -6.898 -25.811 1.00 89.12 331 SER A N 1
ATOM 2693 C CA . SER A 1 331 ? 0.883 -5.497 -25.470 1.00 89.12 331 SER A CA 1
ATOM 2694 C C . SER A 1 331 ? 2.174 -4.897 -24.903 1.00 89.12 331 SER A C 1
ATOM 2696 O O . SER A 1 331 ? 2.954 -5.628 -24.284 1.00 89.12 331 SER A O 1
ATOM 2698 N N . PRO A 1 332 ? 2.412 -3.582 -25.058 1.00 90.06 332 PRO A N 1
ATOM 2699 C CA . PRO A 1 332 ? 3.593 -2.951 -24.478 1.00 90.06 332 PRO A CA 1
ATOM 2700 C C . PRO A 1 332 ? 3.736 -3.147 -22.957 1.00 90.06 332 PRO A C 1
ATOM 2702 O O . PRO A 1 332 ? 4.847 -3.440 -22.519 1.00 90.06 332 PRO A O 1
ATOM 2705 N N . PRO A 1 333 ? 2.661 -3.082 -22.135 1.00 90.94 333 PRO A N 1
ATOM 2706 C CA . PRO A 1 333 ? 2.765 -3.391 -20.707 1.00 90.94 333 PRO A CA 1
ATOM 2707 C C . PRO A 1 333 ? 3.238 -4.821 -20.427 1.00 90.94 333 PRO A C 1
ATOM 2709 O O . PRO A 1 333 ? 4.075 -5.026 -19.554 1.00 90.94 333 PRO A O 1
ATOM 2712 N N . LEU A 1 334 ? 2.745 -5.808 -21.185 1.00 88.88 334 LEU A N 1
ATOM 2713 C CA . LEU A 1 334 ? 3.172 -7.201 -21.032 1.00 88.88 334 LEU A CA 1
ATOM 2714 C C . LEU A 1 334 ? 4.649 -7.378 -21.409 1.00 88.88 334 LEU A C 1
ATOM 2716 O O . LEU A 1 334 ? 5.385 -8.022 -20.670 1.00 88.88 334 LEU A O 1
ATOM 2720 N N . ALA A 1 335 ? 5.095 -6.766 -22.511 1.00 89.31 335 ALA A N 1
ATOM 2721 C CA . ALA A 1 335 ? 6.502 -6.797 -22.912 1.00 89.31 335 ALA A CA 1
ATOM 2722 C C . ALA A 1 335 ? 7.414 -6.139 -21.863 1.00 89.31 335 ALA A C 1
ATOM 2724 O O . ALA A 1 335 ? 8.483 -6.656 -21.554 1.00 89.31 335 ALA A O 1
ATOM 2725 N N . TYR A 1 336 ? 6.978 -5.023 -21.277 1.00 91.06 336 TYR A N 1
ATOM 2726 C CA . TYR A 1 336 ? 7.716 -4.346 -20.214 1.00 91.06 336 TYR A CA 1
ATOM 2727 C C . TYR A 1 336 ? 7.836 -5.189 -18.938 1.00 91.06 336 TYR A C 1
ATOM 2729 O O . TYR A 1 336 ? 8.916 -5.270 -18.355 1.00 91.06 336 TYR A O 1
ATOM 2737 N N . LEU A 1 337 ? 6.749 -5.847 -18.520 1.00 91.00 337 LEU A N 1
ATOM 2738 C CA . LEU A 1 337 ? 6.774 -6.760 -17.376 1.00 91.00 337 LEU A CA 1
ATOM 2739 C C . LEU A 1 337 ? 7.695 -7.954 -17.631 1.00 91.00 337 LEU A C 1
ATOM 2741 O O . LEU A 1 337 ? 8.473 -8.310 -16.750 1.00 91.00 337 LEU A O 1
ATOM 2745 N N . GLU A 1 338 ? 7.656 -8.526 -18.833 1.00 88.75 338 GLU A N 1
ATOM 2746 C CA . GLU A 1 338 ? 8.550 -9.620 -19.211 1.00 88.75 338 GLU A CA 1
ATOM 2747 C C . GLU A 1 338 ? 10.021 -9.193 -19.182 1.00 88.75 338 GLU A C 1
ATOM 2749 O O . GLU A 1 338 ? 10.856 -9.916 -18.647 1.00 88.75 338 GLU A O 1
ATOM 2754 N N . LEU A 1 339 ? 10.350 -7.995 -19.679 1.00 88.62 339 LEU A N 1
ATOM 2755 C CA . LEU A 1 339 ? 11.707 -7.449 -19.580 1.00 88.62 339 LEU A CA 1
ATOM 2756 C C . LEU A 1 339 ? 12.166 -7.340 -18.122 1.00 88.62 339 LEU A C 1
ATOM 2758 O O . LEU A 1 339 ? 13.303 -7.691 -17.806 1.00 88.62 339 LEU A O 1
ATOM 2762 N N . PHE A 1 340 ? 11.286 -6.896 -17.222 1.00 89.50 340 PHE A N 1
ATOM 2763 C CA . PHE A 1 340 ? 11.577 -6.868 -15.789 1.00 89.50 340 PHE A CA 1
ATOM 2764 C C . PHE A 1 340 ? 11.799 -8.266 -15.215 1.00 89.50 340 PHE A C 1
ATOM 2766 O O . PHE A 1 340 ? 12.764 -8.471 -14.482 1.00 89.50 340 PHE A O 1
ATOM 2773 N N . VAL A 1 341 ? 10.947 -9.233 -15.555 1.00 88.19 341 VAL A N 1
ATOM 2774 C CA . VAL A 1 341 ? 11.101 -10.627 -15.118 1.00 88.19 341 VAL A CA 1
ATOM 2775 C C . VAL A 1 341 ? 12.418 -11.208 -15.632 1.00 88.19 341 VAL A C 1
ATOM 2777 O O . VAL A 1 341 ? 13.149 -11.819 -14.856 1.00 88.19 341 VAL A O 1
ATOM 2780 N N . ALA A 1 342 ? 12.775 -10.962 -16.892 1.00 86.38 342 ALA A N 1
ATOM 2781 C CA . ALA A 1 342 ? 14.024 -11.431 -17.478 1.00 86.38 342 ALA A CA 1
ATOM 2782 C C . ALA A 1 342 ? 15.256 -10.787 -16.829 1.00 86.38 342 ALA A C 1
ATOM 2784 O O . ALA A 1 342 ? 16.232 -11.477 -16.517 1.00 86.38 342 ALA A O 1
ATOM 2785 N N . ALA A 1 343 ? 15.198 -9.480 -16.555 1.00 87.44 343 ALA A N 1
ATOM 2786 C CA . ALA A 1 343 ? 16.241 -8.778 -15.814 1.00 87.44 343 ALA A CA 1
ATOM 2787 C C . ALA A 1 343 ? 16.408 -9.359 -14.403 1.00 87.44 343 ALA A C 1
ATOM 2789 O O . ALA A 1 343 ? 17.531 -9.607 -13.978 1.00 87.44 343 ALA A O 1
ATOM 2790 N N . LEU A 1 344 ? 15.301 -9.628 -13.701 1.00 85.19 344 LEU A N 1
ATOM 2791 C C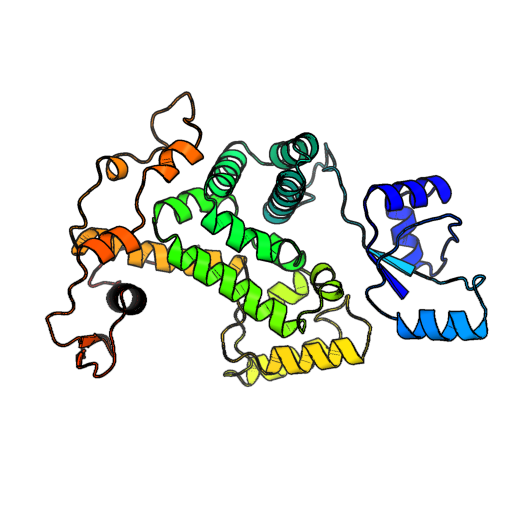A . LEU A 1 344 ? 15.287 -10.179 -12.342 1.00 85.19 344 LEU A CA 1
ATOM 2792 C C . LEU A 1 344 ? 15.556 -11.687 -12.261 1.00 85.19 344 LEU A C 1
ATOM 2794 O O . LEU A 1 344 ? 15.830 -12.176 -11.173 1.00 85.19 344 LEU A O 1
ATOM 2798 N N . ARG A 1 345 ? 15.484 -12.443 -13.357 1.00 82.19 345 ARG A N 1
ATOM 2799 C CA . ARG A 1 345 ? 15.937 -13.846 -13.390 1.00 82.19 345 ARG A CA 1
ATOM 2800 C C . ARG A 1 345 ? 17.444 -13.951 -13.579 1.00 82.19 345 ARG A C 1
ATOM 2802 O O . ARG A 1 345 ? 18.071 -14.823 -13.003 1.00 82.19 345 ARG A O 1
ATOM 2809 N N . ASN A 1 346 ? 18.028 -13.025 -14.335 1.00 73.38 346 ASN A N 1
ATOM 2810 C CA . ASN A 1 346 ? 19.443 -13.056 -14.707 1.00 73.38 346 ASN A CA 1
ATOM 2811 C C . ASN A 1 346 ? 20.311 -12.058 -13.902 1.00 73.38 346 ASN A C 1
ATOM 2813 O O . ASN A 1 346 ? 21.459 -11.800 -14.269 1.00 73.38 346 ASN A O 1
ATOM 2817 N N . PHE A 1 347 ? 19.780 -11.447 -12.831 1.00 70.69 347 PHE A N 1
ATOM 2818 C CA . PHE A 1 347 ? 20.411 -10.281 -12.194 1.00 70.69 347 PHE A CA 1
ATOM 2819 C C . PHE A 1 347 ? 21.709 -10.572 -11.441 1.00 70.69 347 PHE A C 1
ATOM 2821 O O . PHE A 1 347 ? 22.549 -9.684 -11.388 1.00 70.69 347 PHE A O 1
ATOM 2828 N N . TYR A 1 348 ? 21.895 -11.769 -10.879 1.00 59.00 348 TYR A N 1
ATOM 2829 C CA . TYR A 1 348 ? 23.087 -12.104 -10.097 1.00 59.00 348 TYR A CA 1
ATOM 2830 C C . TYR A 1 348 ? 23.554 -13.535 -10.397 1.00 59.00 348 TYR A C 1
ATOM 2832 O O . TYR A 1 348 ? 22.748 -14.454 -10.252 1.00 59.00 348 TYR A O 1
ATOM 2840 N N . PRO A 1 349 ? 24.828 -13.765 -10.777 1.00 57.25 349 PRO A N 1
ATOM 2841 C CA . PRO A 1 349 ? 25.911 -12.795 -11.005 1.00 57.25 349 PRO A CA 1
ATOM 2842 C C . PRO A 1 349 ? 26.001 -12.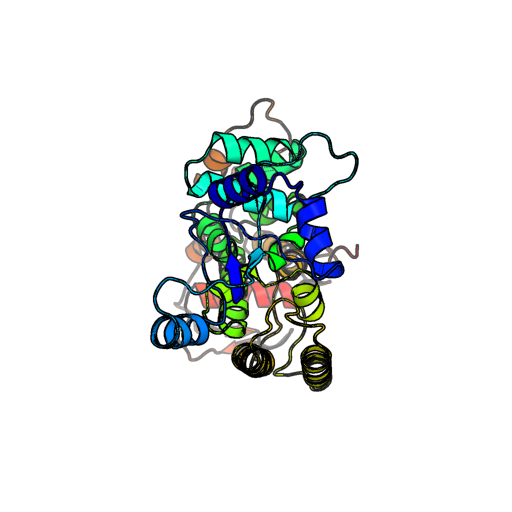273 -12.458 1.00 57.25 349 PRO A C 1
ATOM 2844 O O . PRO A 1 349 ? 26.962 -11.589 -12.799 1.00 57.25 349 PRO A O 1
ATOM 2847 N N . THR A 1 350 ? 25.053 -12.617 -13.337 1.00 64.56 350 THR A N 1
ATOM 2848 C CA . THR A 1 350 ? 25.217 -12.461 -14.795 1.00 64.56 350 THR A CA 1
ATOM 2849 C C . THR A 1 350 ? 25.056 -11.022 -15.299 1.00 64.56 350 THR A C 1
ATOM 2851 O O . THR A 1 350 ? 25.856 -10.576 -16.118 1.00 64.56 350 THR A O 1
ATOM 2854 N N . LEU A 1 351 ? 24.040 -10.286 -14.832 1.00 65.88 351 LEU A N 1
ATOM 2855 C CA . LEU A 1 351 ? 23.734 -8.926 -15.316 1.00 65.88 351 LEU A CA 1
ATOM 2856 C C . LEU A 1 351 ? 24.063 -7.805 -14.314 1.00 65.88 351 LEU A C 1
ATOM 2858 O O . LEU A 1 351 ? 24.054 -6.630 -14.678 1.00 65.88 351 LEU A O 1
ATOM 2862 N N . SER A 1 352 ? 24.338 -8.131 -13.050 1.00 65.94 352 SER A N 1
ATOM 2863 C CA . SER A 1 352 ? 24.730 -7.170 -12.016 1.00 65.94 352 SER A CA 1
ATOM 2864 C C . SER A 1 352 ? 25.537 -7.846 -10.903 1.00 65.94 352 SER A C 1
ATOM 2866 O O . SER A 1 352 ? 25.304 -9.000 -10.548 1.00 65.94 352 SER A O 1
ATOM 2868 N N . SER A 1 353 ? 26.476 -7.103 -10.315 1.00 65.19 353 SER A N 1
ATOM 2869 C CA . SER A 1 353 ? 27.159 -7.490 -9.074 1.00 65.19 353 SER A CA 1
ATOM 2870 C C . SER A 1 353 ? 26.421 -7.020 -7.816 1.00 65.19 353 SER A C 1
ATOM 2872 O O . SER A 1 353 ? 26.831 -7.358 -6.704 1.00 65.19 353 SER A O 1
ATOM 2874 N N . ASP A 1 354 ? 25.336 -6.252 -7.969 1.00 64.81 354 ASP A N 1
ATOM 2875 C CA . ASP A 1 354 ? 24.525 -5.789 -6.847 1.00 64.81 354 ASP A CA 1
ATOM 2876 C C . ASP A 1 354 ? 23.788 -6.979 -6.204 1.00 64.81 354 ASP A C 1
ATOM 2878 O O . ASP A 1 354 ? 22.941 -7.618 -6.827 1.00 64.81 354 ASP A O 1
ATOM 2882 N N . SER A 1 355 ? 24.065 -7.247 -4.928 1.00 59.69 355 SER A N 1
ATOM 2883 C CA . SER A 1 355 ? 23.181 -8.055 -4.080 1.00 59.69 355 SER A CA 1
ATOM 2884 C C . SER A 1 355 ? 22.008 -7.182 -3.624 1.00 59.69 355 SER A C 1
ATOM 2886 O O . SER A 1 355 ? 22.222 -5.990 -3.374 1.00 59.69 355 SER A O 1
ATOM 2888 N N . PRO A 1 356 ? 20.793 -7.734 -3.417 1.00 59.75 356 PRO A N 1
ATOM 2889 C CA . PRO A 1 356 ? 19.810 -7.061 -2.578 1.00 59.75 356 PRO A CA 1
ATOM 2890 C C . PRO A 1 356 ? 20.524 -6.717 -1.271 1.00 59.75 356 PRO A C 1
ATOM 2892 O O . PRO A 1 356 ? 21.166 -7.596 -0.683 1.00 59.75 356 PRO A O 1
ATOM 2895 N N . LEU A 1 357 ? 20.511 -5.440 -0.881 1.00 45.91 357 LEU A N 1
ATOM 2896 C CA . LEU A 1 357 ? 21.077 -5.019 0.395 1.00 45.91 357 LEU A CA 1
ATOM 2897 C C . LEU A 1 357 ? 20.363 -5.846 1.469 1.00 45.91 357 LEU A C 1
ATOM 2899 O O . LEU A 1 357 ? 19.153 -5.716 1.645 1.00 45.91 357 LEU A O 1
ATOM 2903 N N . ARG A 1 358 ? 21.090 -6.778 2.092 1.00 40.44 358 ARG A N 1
ATOM 2904 C CA . ARG A 1 358 ? 20.642 -7.399 3.333 1.00 40.44 358 ARG A CA 1
ATOM 2905 C C . ARG A 1 358 ? 20.845 -6.321 4.386 1.00 40.44 358 ARG A C 1
ATOM 2907 O O . ARG A 1 358 ? 21.984 -5.889 4.561 1.00 40.44 358 ARG A O 1
ATOM 2914 N N . ASP A 1 359 ? 19.745 -5.840 4.954 1.00 33.78 359 ASP A N 1
ATOM 2915 C CA . ASP A 1 359 ? 19.786 -4.974 6.134 1.00 33.78 359 ASP A CA 1
ATOM 2916 C C . ASP A 1 359 ? 20.582 -5.636 7.270 1.00 33.78 359 ASP A C 1
ATOM 2918 O O . ASP A 1 359 ? 20.479 -6.882 7.421 1.00 33.78 359 ASP A O 1
#

Secondary structure (DSSP, 8-state):
-EEE--HHHHHHHHHHHT--HHHHHHHHHH-------S----EESS-HHHHHHHHHHHGGG-----EEE---SS--TT-SS--S-HHHHHHHHHHHHHTT-HHHHHHHHHTS-HHHHHHHHHHHT-HHHHHHHHTTTT-GGGGGG--GGGHHHHHHTT-HHHHHHHHHHHHHHHHHHTTT-HHHHTT--HHHHHHHTT--TTT-HHHHHHHHHHHHTT-SSTT---HHHHHHHHHHHHT--S----HHHHHHHHHHHHHHHHHHHHHS-----GGGGS-TTSS-SS---HHHHHTTPPPHHHHHHHT---SSPPEEE-SSS-EEE--S---HHHHHHHHHHHHHHSIIIII--PPP---

Foldseek 3Di:
DEWEFEAVLVVVQCVQQVDDPVRCVVCVVVVDADDGDDPGDTHDLDCPVVVVVVCVVPNPPDDDDYDYDYDHLADPPDDPDCPDALQLLLLSLLVCVVVVVNVSSVRSLVVDDPLLNLLSLLCVLPVLLSVLVNLLSLQNLQRNLAPSNCNLVLVLLLASVVSSVQSNVLSVLVCQLQVVRSSLRNLHHVQLVVLQAQDALQVDPVSVVSLVVCLVVCVHSVSDDPPVSSVSSNVRSNPRRDGNHGNNVSVVVSLLSSLLSVLCCVPVPLDCDVLNPDDLPDDDPDDPSSSVSSVPDHGPLVSVVVVDDDPDQDWADPALPDIDGDPDDDDSVNVVVRSSVNCSRQRPPRRHPDDSPDD

pLDDT: mean 81.05, std 15.96, range [33.78, 98.75]

Organism: NCBI:txid1209918